Protein AF-A0A7W1RBT2-F1 (afdb_monomer_lite)

Foldseek 3Di:
DDPVVLVVLLVVLLVLDDPLLNVVLVVLLLNAEDEALAQQLVVQQVVCVVVVHDGDDPVSSVLSSQDQWAQDSVVSYIYGNCNDPCLVVDDPVSNSLVSSLSSQLRSLLSLLVVLDDQDDLVVLVVVLVLADPVQSVCLVVSPDDSSCSNSSLSSNVRSVQSVCVVVVNHDDDPRGDPVSVVVNVSSRD

Sequence (189 aa):
MGEDETQTLVQLAWDALPRSRRRLLEQVGASRWEIVERPLGDVVFDLLRSSGRRAPDSERIRSENEALGIWVPELRLVLINEGHREIREADRSTREALLTWLAWHEWGHALSVTAFSDHDPSEGARLVELAPAGIRERIRSGGYRRNEYIHELIAETYALLMRERVQGRPGRPRWLPNEIYQLMARIGA

pLDDT: mean 91.16, std 9.29, range [49.94, 98.0]

Structure (mmCIF, N/CA/C/O backbone):
data_AF-A0A7W1RBT2-F1
#
_entry.id   AF-A0A7W1RBT2-F1
#
loop_
_atom_site.group_PDB
_atom_site.id
_atom_site.type_symbol
_atom_site.label_atom_id
_atom_site.label_alt_id
_atom_site.label_comp_id
_atom_site.label_asym_id
_atom_site.label_entity_id
_atom_site.label_seq_id
_atom_site.pdbx_PDB_ins_code
_atom_site.Cartn_x
_atom_site.Cartn_y
_atom_site.Cartn_z
_atom_site.occupancy
_atom_site.B_iso_or_equiv
_atom_site.auth_seq_id
_atom_site.auth_comp_id
_atom_site.auth_asym_id
_atom_site.auth_atom_id
_atom_site.pdbx_PDB_model_num
ATOM 1 N N . MET A 1 1 ? 20.072 5.020 12.523 1.00 50.03 1 MET A N 1
ATOM 2 C CA . MET A 1 1 ? 18.998 4.008 12.515 1.00 50.03 1 MET A CA 1
ATOM 3 C C . MET A 1 1 ? 19.182 3.234 11.236 1.00 50.03 1 MET A C 1
ATOM 5 O O . MET A 1 1 ? 19.282 3.881 10.204 1.00 50.03 1 MET A O 1
ATOM 9 N N . GLY A 1 2 ? 19.423 1.929 11.341 1.00 59.06 2 GLY A N 1
ATOM 10 C CA . GLY A 1 2 ? 19.754 1.080 10.196 1.00 59.06 2 GLY A CA 1
ATOM 11 C C . GLY A 1 2 ? 18.519 0.390 9.622 1.00 59.06 2 GLY A C 1
ATOM 12 O O . GLY A 1 2 ? 17.485 0.349 10.286 1.00 59.06 2 GLY A O 1
ATOM 13 N N . GLU A 1 3 ? 18.688 -0.172 8.429 1.00 63.53 3 GLU A N 1
ATOM 14 C CA . GLU A 1 3 ? 17.803 -1.089 7.682 1.00 63.53 3 GLU A CA 1
ATOM 15 C C . GLU A 1 3 ? 16.956 -2.030 8.579 1.00 63.53 3 GLU A C 1
ATOM 17 O O . GLU A 1 3 ? 15.774 -2.269 8.330 1.00 63.53 3 GLU A O 1
ATOM 22 N N . ASP A 1 4 ? 17.527 -2.479 9.703 1.00 79.62 4 ASP A N 1
ATOM 23 C CA . ASP A 1 4 ? 16.914 -3.363 10.706 1.00 79.62 4 ASP A CA 1
ATOM 24 C C . ASP A 1 4 ? 15.634 -2.797 11.368 1.00 79.62 4 ASP A C 1
ATOM 26 O O . ASP A 1 4 ? 14.693 -3.534 11.674 1.00 79.62 4 ASP A O 1
ATOM 30 N N . GLU A 1 5 ? 15.533 -1.474 11.556 1.00 87.38 5 GLU A N 1
ATOM 31 C CA . GLU A 1 5 ? 14.347 -0.857 12.173 1.00 87.38 5 GLU A CA 1
ATOM 32 C C . GLU A 1 5 ? 13.155 -0.822 11.209 1.00 87.38 5 GLU A C 1
ATOM 34 O O . GLU A 1 5 ? 12.041 -1.190 11.587 1.00 87.38 5 GLU A O 1
ATOM 39 N N . THR A 1 6 ? 13.376 -0.422 9.953 1.00 90.44 6 THR A N 1
ATOM 40 C CA . THR A 1 6 ? 12.321 -0.388 8.929 1.00 90.44 6 THR A CA 1
ATOM 41 C C . THR A 1 6 ? 11.799 -1.791 8.655 1.00 90.44 6 THR A C 1
ATOM 43 O O . THR A 1 6 ? 10.584 -2.009 8.635 1.00 90.44 6 THR A O 1
ATOM 46 N N . GLN A 1 7 ? 12.711 -2.759 8.530 1.00 94.19 7 GLN A N 1
ATOM 47 C CA . GLN A 1 7 ? 12.358 -4.163 8.363 1.00 94.19 7 GLN A CA 1
ATOM 48 C C . GLN A 1 7 ? 11.499 -4.664 9.531 1.00 94.19 7 GLN A C 1
ATOM 50 O O . GLN A 1 7 ? 10.478 -5.319 9.313 1.00 94.19 7 GLN A O 1
ATOM 55 N N . THR A 1 8 ? 11.862 -4.302 10.766 1.00 94.56 8 THR A N 1
ATOM 56 C CA . THR A 1 8 ? 11.088 -4.645 11.966 1.00 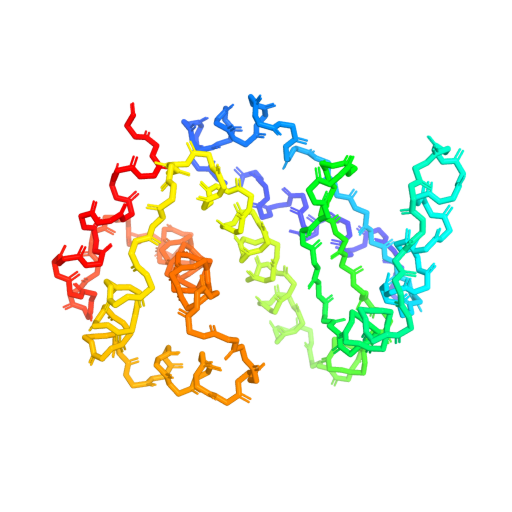94.56 8 THR A CA 1
ATOM 57 C C . THR A 1 8 ? 9.682 -4.042 11.929 1.00 94.56 8 THR A C 1
ATOM 59 O O . THR A 1 8 ? 8.714 -4.734 12.239 1.00 94.56 8 THR A O 1
ATOM 62 N N . LEU A 1 9 ? 9.529 -2.780 11.520 1.00 95.12 9 LEU A N 1
ATOM 63 C CA . LEU A 1 9 ? 8.217 -2.126 11.442 1.00 95.12 9 LEU A CA 1
ATOM 64 C C . LEU A 1 9 ? 7.295 -2.793 10.417 1.00 95.12 9 LEU A C 1
ATOM 66 O O . LEU A 1 9 ? 6.131 -3.064 10.716 1.00 95.12 9 LEU A O 1
ATOM 70 N N . VAL A 1 10 ? 7.813 -3.109 9.231 1.00 96.38 10 VAL A N 1
ATOM 71 C CA . VAL A 1 10 ? 7.029 -3.784 8.187 1.00 96.38 10 VAL A CA 1
ATOM 72 C C . VAL A 1 10 ? 6.689 -5.219 8.598 1.00 96.38 10 VAL A C 1
ATOM 74 O O . VAL A 1 10 ? 5.558 -5.667 8.399 1.00 96.38 10 VAL A O 1
ATOM 77 N N . GLN A 1 11 ? 7.604 -5.915 9.277 1.00 96.75 11 GLN A N 1
ATOM 78 C CA . GLN A 1 11 ? 7.328 -7.221 9.877 1.00 96.75 11 GLN A CA 1
ATOM 79 C C . GLN A 1 11 ? 6.217 -7.141 10.940 1.00 96.75 11 GLN A C 1
ATOM 81 O O . GLN A 1 11 ? 5.288 -7.947 10.921 1.00 96.75 11 GLN A O 1
ATOM 86 N N . LEU A 1 12 ? 6.237 -6.140 11.825 1.00 96.12 12 LEU A N 1
ATOM 87 C CA . LEU A 1 12 ? 5.159 -5.921 12.798 1.00 96.12 12 LEU A CA 1
ATOM 88 C C . LEU A 1 12 ? 3.818 -5.623 12.108 1.00 96.12 12 LEU A C 1
ATOM 90 O O . LEU A 1 12 ? 2.773 -6.116 12.543 1.00 96.12 12 LEU A O 1
ATOM 94 N N . ALA A 1 13 ? 3.836 -4.868 11.005 1.00 96.81 13 ALA A N 1
ATOM 95 C CA . ALA A 1 13 ? 2.653 -4.615 10.188 1.00 96.81 13 ALA A CA 1
ATOM 96 C C . ALA A 1 13 ? 2.081 -5.918 9.597 1.00 96.81 13 ALA A C 1
ATOM 98 O O . ALA A 1 13 ? 0.862 -6.122 9.628 1.00 96.81 13 ALA A O 1
ATOM 99 N N . TRP A 1 14 ? 2.942 -6.821 9.114 1.00 97.44 14 TRP A N 1
ATOM 100 C CA . TRP A 1 14 ? 2.562 -8.160 8.646 1.00 97.44 14 TRP A CA 1
ATOM 101 C C . TRP A 1 14 ? 1.978 -9.015 9.777 1.00 97.44 14 TRP A C 1
ATOM 103 O O . TRP A 1 14 ? 0.937 -9.674 9.630 1.00 97.44 14 TRP A O 1
ATOM 113 N N . ASP A 1 15 ? 2.609 -8.972 10.948 1.00 96.50 15 ASP A N 1
ATOM 114 C CA . ASP A 1 15 ? 2.201 -9.754 12.110 1.00 96.50 15 ASP A CA 1
ATOM 115 C C . ASP A 1 15 ? 0.860 -9.299 12.702 1.00 96.50 15 ASP A C 1
ATOM 117 O O . ASP A 1 15 ? 0.110 -10.124 13.237 1.00 96.50 15 ASP A O 1
ATOM 121 N N . ALA A 1 16 ? 0.494 -8.032 12.505 1.00 95.19 16 ALA A N 1
ATOM 122 C CA . ALA A 1 16 ? -0.803 -7.477 12.883 1.00 95.19 16 ALA A CA 1
ATOM 123 C C . ALA A 1 16 ? -1.972 -7.923 11.977 1.00 95.19 16 ALA A C 1
ATOM 125 O O . ALA A 1 16 ? -3.145 -7.802 12.365 1.00 95.19 16 ALA A O 1
ATOM 126 N N . LEU A 1 17 ? -1.686 -8.446 10.778 1.00 94.38 17 LEU A N 1
ATOM 127 C CA . LEU A 1 17 ? -2.715 -8.906 9.843 1.00 94.38 17 LEU A CA 1
ATOM 128 C C . LEU A 1 17 ? -3.587 -10.018 10.458 1.00 94.38 17 LEU A C 1
ATOM 130 O O . LEU A 1 17 ? -3.069 -10.944 11.091 1.00 94.38 17 LEU A O 1
ATOM 134 N N . PRO A 1 18 ? -4.918 -10.011 10.234 1.00 92.38 18 PRO A N 1
ATOM 135 C CA . PRO A 1 18 ? -5.750 -11.165 10.551 1.00 92.38 18 PRO A CA 1
ATOM 136 C C . PRO A 1 18 ? -5.223 -12.425 9.853 1.00 92.38 18 PRO A C 1
ATOM 138 O O . PRO A 1 18 ? -4.883 -12.377 8.672 1.00 92.38 18 PRO A O 1
ATOM 141 N N . ARG A 1 19 ? -5.239 -13.576 10.538 1.00 92.44 19 ARG A N 1
ATOM 142 C CA . ARG A 1 19 ? -4.741 -14.852 9.981 1.00 92.44 19 ARG A CA 1
ATOM 143 C C . ARG A 1 19 ? -5.342 -15.200 8.616 1.00 92.44 19 ARG A C 1
ATOM 145 O O . ARG A 1 19 ? -4.629 -15.691 7.752 1.00 92.44 19 ARG A O 1
ATOM 152 N N . SER A 1 20 ? -6.636 -14.943 8.416 1.00 90.31 20 SER A N 1
ATOM 153 C CA . SER A 1 20 ? -7.302 -15.171 7.127 1.00 90.31 20 SER A CA 1
ATOM 154 C C . SER A 1 20 ? -6.749 -14.276 6.016 1.00 90.31 20 SER A C 1
ATOM 156 O O . SER A 1 20 ? -6.533 -14.751 4.908 1.00 90.31 20 SER A O 1
ATOM 158 N N . ARG A 1 21 ? -6.459 -13.004 6.320 1.00 90.69 21 ARG A N 1
ATOM 159 C CA . ARG A 1 21 ? -5.869 -12.050 5.371 1.00 90.69 21 ARG A CA 1
ATOM 160 C C . ARG A 1 21 ? -4.422 -12.395 5.049 1.00 90.69 21 ARG A C 1
ATOM 162 O O . ARG A 1 21 ? -4.058 -12.388 3.882 1.00 90.69 21 ARG A O 1
ATOM 169 N N . ARG A 1 22 ? -3.637 -12.782 6.059 1.00 93.88 22 ARG A N 1
ATOM 170 C CA . ARG A 1 22 ? -2.267 -13.270 5.858 1.00 93.88 22 ARG A CA 1
ATOM 171 C C . ARG A 1 22 ? -2.236 -14.486 4.935 1.00 93.88 22 ARG A C 1
ATOM 173 O O . ARG A 1 22 ? -1.513 -14.475 3.950 1.00 93.88 22 ARG A O 1
ATOM 180 N N . ARG A 1 23 ? -3.093 -15.480 5.196 1.00 92.94 23 ARG A N 1
ATOM 181 C CA . ARG A 1 23 ? -3.217 -16.670 4.343 1.00 92.94 23 ARG A CA 1
ATOM 182 C C . ARG A 1 23 ? -3.571 -16.307 2.902 1.00 92.94 23 ARG A C 1
ATOM 184 O O . ARG A 1 23 ? -3.015 -16.893 1.983 1.00 92.94 23 ARG A O 1
ATOM 191 N N . LEU A 1 24 ? -4.490 -15.364 2.700 1.00 91.06 24 LEU A N 1
ATOM 192 C CA . LEU A 1 24 ? -4.857 -14.918 1.358 1.00 91.06 24 LEU A CA 1
ATOM 193 C C . LEU A 1 24 ? -3.675 -14.239 0.650 1.00 91.06 24 LEU A C 1
ATOM 195 O O . LEU A 1 24 ? -3.385 -14.570 -0.493 1.00 91.06 24 LEU A O 1
ATOM 199 N N . LEU A 1 25 ? -2.944 -13.360 1.342 1.00 93.81 25 LEU A N 1
ATOM 200 C CA . LEU A 1 25 ? -1.726 -12.732 0.816 1.00 93.81 25 LEU A CA 1
ATOM 201 C C . LEU A 1 25 ? -0.648 -13.769 0.463 1.00 93.81 25 LEU A C 1
ATOM 203 O O . LEU A 1 25 ? -0.040 -13.691 -0.599 1.00 93.81 25 LEU A O 1
ATOM 207 N N . GLU A 1 26 ? -0.457 -14.788 1.299 1.00 94.38 26 GLU A N 1
ATOM 208 C CA . GLU A 1 26 ? 0.445 -15.912 1.016 1.00 94.38 26 GLU A CA 1
ATOM 209 C C . GLU A 1 26 ? 0.006 -16.707 -0.225 1.00 94.38 26 GLU A C 1
ATOM 211 O O . GLU A 1 26 ? 0.831 -17.006 -1.087 1.00 94.38 26 GLU A O 1
ATOM 216 N N . GLN A 1 27 ? -1.291 -17.006 -0.368 1.00 91.12 27 GLN A N 1
ATOM 217 C CA . GLN A 1 27 ? -1.836 -17.731 -1.527 1.00 91.12 27 GLN A CA 1
ATOM 218 C C . GLN A 1 27 ? -1.588 -17.000 -2.847 1.00 91.12 27 GLN A C 1
ATOM 220 O O . GLN A 1 27 ? -1.350 -17.628 -3.879 1.00 91.12 27 GLN A O 1
ATOM 225 N N . VAL A 1 28 ? -1.615 -15.671 -2.810 1.00 89.31 28 VAL A N 1
ATOM 226 C CA . VAL A 1 28 ? -1.438 -14.818 -3.993 1.00 89.31 28 VAL A CA 1
ATOM 227 C C . VAL A 1 28 ? 0.037 -14.435 -4.182 1.00 89.31 28 VAL A C 1
ATOM 229 O O . VAL A 1 28 ? 0.405 -13.778 -5.153 1.00 89.31 28 VAL A O 1
ATOM 232 N N . GLY A 1 29 ? 0.902 -14.924 -3.284 1.00 90.88 29 GLY A N 1
ATOM 233 C CA . GLY A 1 29 ? 2.351 -14.753 -3.271 1.00 90.88 29 GLY A CA 1
ATOM 234 C C . GLY A 1 29 ? 2.831 -13.396 -2.765 1.00 90.88 29 GLY A C 1
ATOM 235 O O . GLY A 1 29 ? 4.014 -13.112 -2.878 1.00 90.88 29 GLY A O 1
ATOM 236 N N . ALA A 1 30 ? 1.955 -12.582 -2.182 1.00 93.81 30 ALA A N 1
ATOM 237 C CA . ALA A 1 30 ? 2.240 -11.251 -1.650 1.00 93.81 30 ALA A CA 1
ATOM 238 C C . ALA A 1 30 ? 2.771 -11.264 -0.204 1.00 93.81 30 ALA A C 1
ATOM 240 O O . ALA A 1 30 ? 2.532 -10.338 0.566 1.00 93.81 30 ALA A O 1
ATOM 241 N N . SER A 1 31 ? 3.478 -12.328 0.186 1.00 94.88 31 SER A N 1
ATOM 242 C CA . SER A 1 31 ? 4.097 -12.473 1.511 1.00 94.88 31 SER A CA 1
ATOM 243 C C . SER A 1 31 ? 5.563 -12.047 1.548 1.00 94.88 31 SER A C 1
ATOM 245 O O . SER A 1 31 ? 6.251 -12.294 2.535 1.00 94.88 31 SER A O 1
ATOM 247 N N . ARG A 1 32 ? 6.066 -11.477 0.450 1.00 96.06 32 ARG A N 1
ATOM 248 C CA . ARG A 1 32 ? 7.439 -10.995 0.322 1.00 96.06 32 ARG A CA 1
ATOM 249 C C . ARG A 1 32 ? 7.437 -9.480 0.234 1.00 96.06 32 ARG A C 1
ATOM 251 O O . ARG A 1 32 ? 6.626 -8.904 -0.495 1.00 96.06 32 ARG A O 1
ATOM 258 N N . TRP A 1 33 ? 8.380 -8.865 0.931 1.00 97.12 33 TRP A N 1
ATOM 259 C CA . TRP A 1 33 ? 8.678 -7.449 0.804 1.00 97.12 33 TRP A CA 1
ATOM 260 C C . TRP A 1 33 ? 10.184 -7.212 0.839 1.00 97.12 33 TRP A C 1
ATOM 262 O O . TRP A 1 33 ? 10.924 -8.011 1.417 1.00 97.12 33 TRP A O 1
ATOM 272 N N . GLU A 1 34 ? 10.617 -6.117 0.227 1.00 96.88 34 GLU A N 1
ATOM 273 C CA . GLU A 1 34 ? 11.989 -5.619 0.295 1.00 96.88 34 GLU A CA 1
ATOM 274 C C . GLU A 1 34 ? 11.968 -4.115 0.589 1.00 96.88 34 GLU A C 1
ATOM 276 O O . GLU A 1 34 ? 11.141 -3.365 0.061 1.00 96.88 34 GLU A O 1
ATOM 281 N N . ILE A 1 35 ? 12.876 -3.692 1.465 1.00 96.62 35 ILE A N 1
ATOM 282 C CA . ILE A 1 35 ? 13.113 -2.288 1.790 1.00 96.62 35 ILE A CA 1
ATOM 283 C C . ILE A 1 35 ? 14.335 -1.842 0.999 1.00 96.62 35 ILE A C 1
ATOM 285 O O . ILE A 1 35 ? 15.349 -2.536 0.982 1.00 96.62 35 ILE A O 1
ATOM 289 N N . VAL A 1 36 ? 14.231 -0.710 0.311 1.00 96.19 36 VAL A N 1
ATOM 290 C CA . VAL A 1 36 ? 15.295 -0.199 -0.555 1.00 96.19 36 VAL A CA 1
ATOM 291 C C . VAL A 1 36 ? 15.530 1.289 -0.322 1.00 96.19 36 VAL A C 1
ATOM 293 O O . VAL A 1 36 ? 14.619 2.037 0.020 1.00 96.19 36 VAL A O 1
ATOM 296 N N . GLU A 1 37 ? 16.758 1.743 -0.565 1.00 95.56 37 GLU A N 1
ATOM 297 C CA . GLU A 1 37 ? 17.150 3.158 -0.443 1.00 95.56 37 GLU A CA 1
ATOM 298 C C . GLU A 1 37 ? 17.230 3.882 -1.800 1.00 95.56 37 GLU A C 1
ATOM 300 O O . GLU A 1 37 ? 17.820 4.959 -1.922 1.00 95.56 37 GLU A O 1
ATOM 305 N N . ARG A 1 38 ? 16.692 3.269 -2.858 1.00 95.31 38 ARG A N 1
ATOM 306 C CA . ARG A 1 38 ? 16.795 3.746 -4.242 1.00 95.31 38 ARG A CA 1
ATOM 307 C C . ARG A 1 38 ? 15.405 3.921 -4.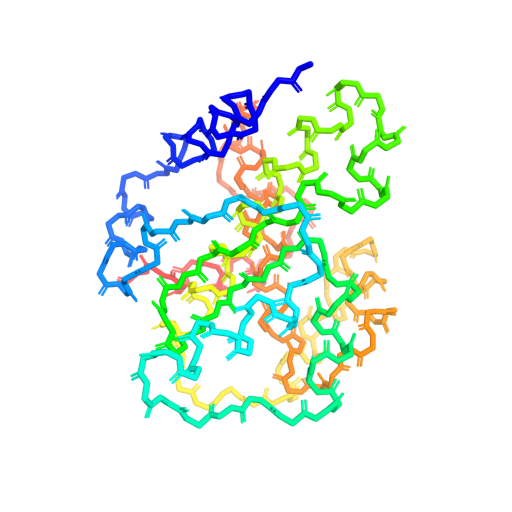863 1.00 95.31 38 ARG A C 1
ATOM 309 O O . ARG A 1 38 ? 14.469 3.257 -4.420 1.00 95.31 38 ARG A O 1
ATOM 316 N N . PRO A 1 39 ? 15.270 4.776 -5.895 1.00 97.25 39 PRO A N 1
ATOM 317 C CA . PRO A 1 39 ? 14.011 4.951 -6.620 1.00 97.25 39 PRO A CA 1
ATOM 318 C C . PRO A 1 39 ? 13.422 3.614 -7.102 1.00 97.25 39 PRO A C 1
ATOM 320 O O . PRO A 1 39 ? 14.150 2.764 -7.621 1.00 97.25 39 PRO A O 1
ATOM 323 N N . LEU A 1 40 ? 12.115 3.406 -6.897 1.00 97.69 40 LEU A N 1
ATOM 324 C CA . LEU A 1 40 ? 11.506 2.078 -7.045 1.00 97.69 40 LEU A CA 1
ATOM 325 C C . LEU A 1 40 ? 11.419 1.605 -8.494 1.00 97.69 40 LEU A C 1
ATOM 327 O O . LEU A 1 40 ? 11.610 0.419 -8.739 1.00 97.69 40 LEU A O 1
ATOM 331 N N . GLY A 1 41 ? 11.200 2.499 -9.456 1.00 97.44 41 GLY A N 1
ATOM 332 C CA . GLY A 1 41 ? 11.198 2.160 -10.880 1.00 97.44 41 GLY A CA 1
ATOM 333 C C . GLY A 1 41 ? 12.542 1.607 -11.363 1.00 97.44 41 GLY A C 1
ATOM 334 O O . GLY A 1 41 ? 12.572 0.652 -12.140 1.00 97.44 41 GLY A O 1
ATOM 335 N N . ASP A 1 42 ? 13.659 2.136 -10.853 1.00 97.62 42 ASP A N 1
ATOM 336 C CA . ASP A 1 42 ? 14.999 1.607 -11.144 1.00 97.62 42 ASP A CA 1
ATOM 337 C C . ASP A 1 42 ? 15.173 0.193 -10.558 1.00 97.62 42 ASP A C 1
ATOM 339 O O . ASP A 1 42 ? 15.675 -0.713 -11.228 1.00 97.62 42 ASP A O 1
ATOM 343 N N . VAL A 1 43 ? 14.710 -0.018 -9.320 1.00 97.94 43 VAL A N 1
ATOM 344 C CA . VAL A 1 43 ? 14.748 -1.330 -8.652 1.00 97.94 43 VAL A CA 1
ATOM 345 C C . VAL A 1 43 ? 13.876 -2.346 -9.397 1.00 97.94 43 VAL A C 1
ATOM 347 O O . VAL A 1 43 ? 14.320 -3.462 -9.674 1.00 97.94 43 VAL A O 1
ATOM 350 N N . VAL A 1 44 ? 12.658 -1.963 -9.785 1.00 97.69 44 VAL A N 1
ATOM 351 C CA . VAL A 1 44 ? 11.745 -2.796 -10.581 1.00 97.69 44 VAL A CA 1
ATOM 352 C C . VAL A 1 44 ? 12.372 -3.163 -11.918 1.00 97.69 44 VAL A C 1
ATOM 354 O O . VAL A 1 44 ? 12.323 -4.331 -12.311 1.00 97.69 44 VAL A O 1
ATOM 357 N N . PHE A 1 45 ? 12.993 -2.204 -12.608 1.00 97.69 45 PHE A N 1
ATOM 358 C CA . PHE A 1 45 ? 13.700 -2.459 -13.858 1.00 97.69 45 PHE A CA 1
ATOM 359 C C . PHE A 1 45 ? 14.787 -3.530 -13.683 1.00 97.69 45 PHE A C 1
ATOM 361 O O . PHE A 1 45 ? 14.804 -4.510 -14.437 1.00 97.69 45 PHE A O 1
ATOM 368 N N . ASP A 1 46 ? 15.649 -3.395 -12.674 1.00 97.62 46 ASP A N 1
ATOM 369 C CA . ASP A 1 46 ? 16.743 -4.337 -12.414 1.00 97.62 46 ASP A CA 1
ATOM 370 C C . ASP A 1 46 ? 16.226 -5.743 -12.048 1.00 97.62 46 ASP A C 1
ATOM 372 O O . ASP A 1 46 ? 16.719 -6.756 -12.569 1.00 97.62 46 ASP A O 1
ATOM 376 N N . LEU A 1 47 ? 15.190 -5.831 -11.209 1.00 97.25 47 LEU A N 1
ATOM 377 C CA . LEU A 1 47 ? 14.582 -7.101 -10.796 1.00 97.25 47 LEU A CA 1
ATOM 378 C C . LEU A 1 47 ? 13.838 -7.802 -11.948 1.00 97.25 47 LEU A C 1
ATOM 380 O O . LEU A 1 47 ? 13.962 -9.017 -12.139 1.00 97.25 47 LEU A O 1
ATOM 384 N N . LEU A 1 48 ? 13.087 -7.061 -12.767 1.00 96.81 48 LEU A N 1
ATOM 385 C CA . LEU A 1 48 ? 12.411 -7.630 -13.936 1.00 96.81 48 LEU A CA 1
ATOM 386 C C . LEU A 1 48 ?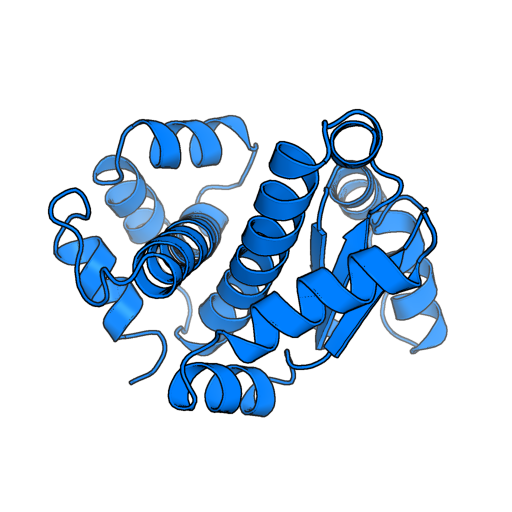 13.420 -8.095 -14.986 1.00 96.81 48 LEU A C 1
ATOM 388 O O . LEU A 1 48 ? 13.297 -9.204 -15.509 1.00 96.81 48 LEU A O 1
ATOM 392 N N . ARG A 1 49 ? 14.466 -7.304 -15.241 1.00 95.69 49 ARG A N 1
ATOM 393 C CA . ARG A 1 49 ? 15.522 -7.674 -16.187 1.00 95.69 49 ARG A CA 1
ATOM 394 C C . ARG A 1 49 ? 16.277 -8.923 -15.736 1.00 95.69 49 ARG A C 1
ATOM 396 O O . ARG A 1 49 ? 16.491 -9.827 -16.541 1.00 95.69 49 ARG A O 1
ATOM 403 N N . SER A 1 50 ? 16.669 -8.993 -14.463 1.00 95.06 50 SER A N 1
ATOM 404 C CA . SER A 1 50 ? 17.405 -10.142 -13.910 1.00 95.06 50 SER A CA 1
ATOM 405 C C . SER A 1 50 ? 16.570 -11.424 -13.855 1.00 95.06 50 SER A C 1
ATOM 407 O O . SER A 1 50 ? 17.117 -12.514 -14.003 1.00 95.06 50 SER A O 1
ATOM 409 N N . SER A 1 51 ? 15.245 -11.308 -13.735 1.00 93.50 51 SER A N 1
ATOM 410 C CA . SER A 1 51 ? 14.315 -12.443 -13.807 1.00 93.50 51 SER A CA 1
ATOM 411 C C . SER A 1 51 ? 13.917 -12.844 -15.237 1.00 93.50 51 SER A C 1
ATOM 413 O O . SER A 1 51 ? 13.064 -13.715 -15.412 1.00 93.50 51 SER A O 1
ATOM 415 N N . GLY A 1 52 ? 14.518 -12.236 -16.268 1.00 94.81 52 GLY A N 1
ATOM 416 C CA . GLY A 1 52 ? 14.224 -12.531 -17.676 1.00 94.81 52 GLY A CA 1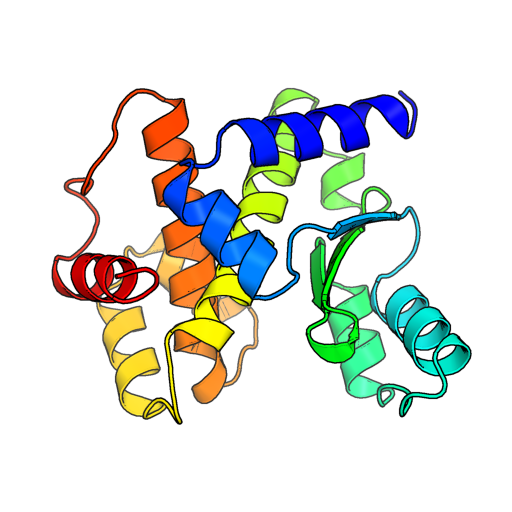
ATOM 417 C C . GLY A 1 52 ? 12.842 -12.054 -18.135 1.00 94.81 52 GLY A C 1
ATOM 418 O O . GLY A 1 52 ? 12.334 -12.519 -19.157 1.00 94.81 52 GLY A O 1
ATOM 419 N N . ARG A 1 53 ? 12.210 -11.147 -17.381 1.00 94.19 53 ARG A N 1
ATOM 420 C CA . ARG A 1 53 ? 10.912 -10.551 -17.710 1.00 94.19 53 ARG A CA 1
ATOM 421 C C . ARG A 1 53 ? 11.094 -9.301 -18.565 1.00 94.19 53 ARG A C 1
ATOM 423 O O . ARG A 1 53 ? 12.175 -8.720 -18.657 1.00 94.19 53 ARG A O 1
ATOM 430 N N . ARG A 1 54 ? 10.004 -8.876 -19.209 1.00 93.44 54 ARG A N 1
ATOM 431 C CA . ARG A 1 54 ? 9.981 -7.632 -19.980 1.00 93.44 54 ARG A CA 1
ATOM 432 C C . ARG A 1 54 ? 10.235 -6.452 -19.039 1.00 93.44 54 ARG A C 1
ATOM 434 O O . ARG A 1 54 ? 9.535 -6.303 -18.044 1.00 93.44 54 ARG A O 1
ATOM 441 N N . ALA A 1 55 ? 11.214 -5.625 -19.388 1.00 92.31 55 ALA A N 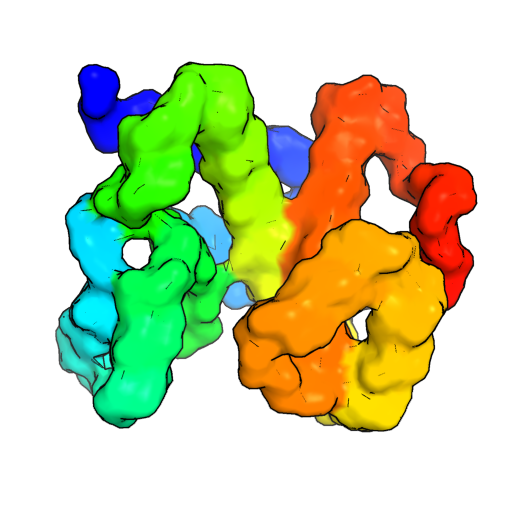1
ATOM 442 C CA . ALA A 1 55 ? 11.500 -4.396 -18.665 1.00 92.31 55 ALA A CA 1
ATOM 443 C C . ALA A 1 55 ? 10.327 -3.397 -18.776 1.00 92.31 55 ALA A C 1
ATOM 445 O O . ALA A 1 55 ? 9.671 -3.355 -19.828 1.00 92.31 55 ALA A O 1
ATOM 446 N N . PRO A 1 56 ? 10.074 -2.594 -17.727 1.00 93.50 56 PRO A N 1
ATOM 447 C CA . PRO A 1 56 ? 9.101 -1.511 -17.780 1.00 93.50 56 PRO A CA 1
ATOM 448 C C . PRO A 1 56 ? 9.537 -0.455 -18.805 1.00 93.50 56 PRO A C 1
ATOM 450 O O . PRO A 1 56 ? 10.725 -0.312 -19.109 1.00 93.50 56 PRO A O 1
ATOM 453 N N . ASP A 1 57 ? 8.574 0.275 -19.364 1.00 95.19 57 ASP A N 1
ATOM 454 C CA . ASP A 1 57 ? 8.884 1.435 -20.197 1.00 95.19 57 ASP A CA 1
ATOM 455 C C . ASP A 1 57 ? 9.318 2.639 -19.343 1.00 95.19 57 ASP A C 1
ATOM 457 O O . ASP A 1 57 ? 9.203 2.6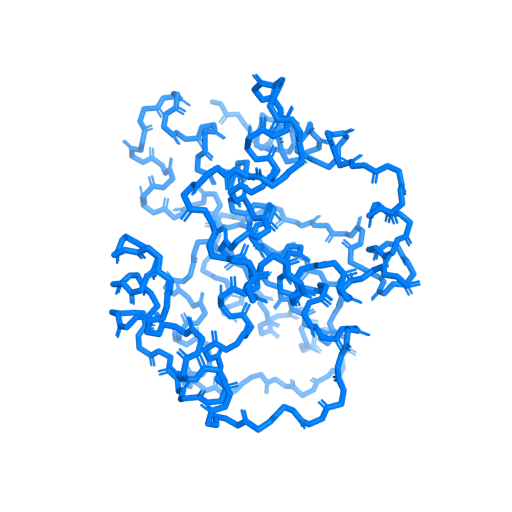54 -18.116 1.00 95.19 57 ASP A O 1
ATOM 461 N N . SER A 1 58 ? 9.848 3.670 -20.001 1.00 95.38 58 SER A N 1
ATOM 462 C CA . SER A 1 58 ? 10.361 4.857 -19.313 1.00 95.38 58 SER A CA 1
ATOM 463 C C . SER A 1 58 ? 9.281 5.678 -18.604 1.00 95.38 58 SER A C 1
ATOM 465 O O . SER A 1 58 ? 9.618 6.462 -17.722 1.00 95.38 58 SER A O 1
ATOM 467 N N . GLU A 1 59 ? 8.009 5.555 -18.993 1.00 93.88 59 GLU A N 1
ATOM 468 C CA . GLU A 1 59 ? 6.908 6.247 -18.317 1.00 93.88 59 GLU A CA 1
ATOM 469 C C . GLU A 1 59 ? 6.627 5.585 -16.969 1.00 93.88 59 GLU A C 1
ATOM 471 O O . GLU A 1 59 ? 6.641 6.270 -15.945 1.00 93.88 59 GLU A O 1
ATOM 476 N N . ARG A 1 60 ? 6.498 4.253 -16.962 1.00 93.12 60 ARG A N 1
ATOM 477 C CA . ARG A 1 60 ? 6.341 3.452 -15.746 1.00 93.12 60 ARG A CA 1
ATOM 478 C C . ARG A 1 60 ? 7.510 3.646 -14.783 1.00 93.12 60 ARG A C 1
ATOM 480 O O . ARG A 1 60 ? 7.265 3.927 -13.618 1.00 93.12 60 ARG A O 1
ATOM 487 N N . ILE A 1 61 ? 8.757 3.601 -15.266 1.00 96.06 61 ILE A N 1
ATOM 488 C CA . ILE A 1 61 ? 9.945 3.820 -14.416 1.00 96.06 61 ILE A CA 1
ATOM 489 C C . ILE A 1 61 ? 9.882 5.182 -13.717 1.00 96.06 61 ILE A C 1
ATOM 491 O O . ILE A 1 61 ? 10.113 5.266 -12.515 1.00 96.06 61 ILE A O 1
ATOM 495 N N . ARG A 1 62 ? 9.562 6.260 -14.449 1.00 94.62 62 ARG A N 1
ATOM 496 C CA . ARG A 1 62 ? 9.463 7.599 -13.847 1.00 94.62 62 ARG A CA 1
ATOM 497 C C . ARG A 1 62 ? 8.362 7.666 -12.796 1.00 94.62 62 ARG A C 1
ATOM 499 O O . ARG A 1 62 ? 8.618 8.178 -11.716 1.00 94.62 62 ARG A O 1
ATOM 506 N N . SER A 1 63 ? 7.182 7.128 -13.105 1.00 92.31 63 SER A N 1
ATOM 507 C CA . SER A 1 63 ? 6.056 7.111 -12.169 1.00 92.31 63 SER A CA 1
ATOM 508 C C . SER A 1 63 ? 6.379 6.316 -10.901 1.00 92.31 63 SER A C 1
ATOM 510 O O . SER A 1 63 ? 6.102 6.777 -9.802 1.00 92.31 63 SER A O 1
ATOM 512 N N . GLU A 1 64 ? 6.994 5.139 -11.034 1.00 95.19 64 GLU A N 1
ATOM 513 C CA . GLU A 1 64 ? 7.379 4.301 -9.892 1.00 95.19 64 GLU A CA 1
ATOM 514 C C . GLU A 1 64 ? 8.535 4.924 -9.088 1.00 95.19 64 GLU A C 1
ATOM 516 O O . GLU A 1 64 ? 8.606 4.751 -7.877 1.00 95.19 64 GLU A O 1
ATOM 521 N N . ASN A 1 65 ? 9.424 5.703 -9.714 1.00 96.50 65 ASN A N 1
ATOM 522 C CA . ASN A 1 65 ? 10.502 6.412 -9.013 1.00 96.50 65 ASN A CA 1
ATOM 523 C C . ASN A 1 65 ? 10.001 7.506 -8.051 1.00 96.50 65 ASN A C 1
ATOM 525 O O . ASN A 1 65 ? 10.730 7.860 -7.123 1.00 96.50 65 ASN A O 1
ATOM 529 N N . GLU A 1 66 ? 8.783 8.012 -8.247 1.00 94.00 66 GLU A N 1
ATOM 530 C CA . GLU A 1 66 ? 8.125 8.972 -7.349 1.00 94.00 66 GLU A CA 1
ATOM 531 C C . GLU A 1 66 ? 7.344 8.284 -6.213 1.00 94.00 66 GLU A C 1
ATOM 533 O O . GLU A 1 66 ? 6.901 8.946 -5.277 1.00 94.00 66 GLU A O 1
ATOM 538 N N . ALA A 1 67 ? 7.180 6.958 -6.266 1.00 94.75 67 ALA A N 1
ATOM 539 C CA . ALA A 1 67 ? 6.401 6.218 -5.286 1.00 94.75 67 ALA A CA 1
ATOM 540 C C . ALA A 1 67 ? 7.186 5.936 -3.990 1.00 94.75 67 ALA A C 1
ATOM 542 O O . ALA A 1 67 ? 8.391 5.661 -3.983 1.00 94.75 67 ALA A O 1
ATOM 543 N N . LEU A 1 68 ? 6.457 5.954 -2.872 1.00 96.12 68 LEU A N 1
ATOM 544 C CA . LEU A 1 68 ? 6.951 5.577 -1.543 1.00 96.12 68 LEU A CA 1
ATOM 545 C C . LEU A 1 68 ? 7.049 4.059 -1.383 1.00 96.12 68 LEU A C 1
ATOM 547 O O . LEU A 1 68 ? 7.963 3.553 -0.737 1.00 96.12 68 LEU A O 1
ATOM 551 N N . GLY A 1 69 ? 6.096 3.341 -1.965 1.00 97.19 69 GLY A N 1
ATOM 552 C CA . GLY A 1 69 ? 6.018 1.891 -1.993 1.00 97.19 69 GLY A CA 1
ATOM 553 C C . GLY A 1 69 ? 5.198 1.454 -3.194 1.00 97.19 69 GLY A C 1
ATOM 554 O O . GLY A 1 69 ? 4.451 2.257 -3.749 1.00 97.19 69 GLY A O 1
ATOM 555 N N . ILE A 1 70 ? 5.411 0.214 -3.627 1.00 96.75 70 ILE A N 1
ATOM 556 C CA . ILE A 1 70 ? 4.688 -0.390 -4.745 1.00 96.75 70 ILE A CA 1
ATOM 557 C C . ILE A 1 70 ? 4.518 -1.892 -4.532 1.00 96.75 70 ILE A C 1
ATOM 559 O O . ILE A 1 70 ? 5.440 -2.606 -4.129 1.00 96.75 70 ILE A O 1
ATOM 563 N N . TRP A 1 71 ? 3.353 -2.405 -4.891 1.00 96.00 71 TRP A N 1
ATOM 564 C CA . TRP A 1 71 ? 3.158 -3.803 -5.230 1.00 96.00 71 TRP A CA 1
ATOM 565 C C . TRP A 1 71 ? 3.619 -4.054 -6.669 1.00 96.00 71 TRP A C 1
ATOM 567 O O . TRP A 1 71 ? 3.151 -3.397 -7.594 1.00 96.00 71 TRP A O 1
ATOM 577 N N . VAL A 1 72 ? 4.502 -5.037 -6.872 1.00 95.38 72 VAL A N 1
ATOM 578 C CA . VAL A 1 72 ? 4.999 -5.462 -8.191 1.00 95.38 72 VAL A CA 1
ATOM 579 C C . VAL A 1 72 ? 4.381 -6.822 -8.544 1.00 95.38 72 VAL A C 1
ATOM 581 O O . VAL A 1 72 ? 4.923 -7.864 -8.146 1.00 95.38 72 VAL A O 1
ATOM 584 N N . PRO A 1 73 ? 3.255 -6.868 -9.286 1.00 93.00 73 PRO A N 1
ATOM 585 C CA . PRO A 1 73 ? 2.524 -8.109 -9.544 1.00 93.00 73 PRO A CA 1
ATOM 586 C C . PRO A 1 73 ? 3.369 -9.185 -10.231 1.00 93.00 73 PRO A C 1
ATOM 588 O O . PRO A 1 73 ? 3.251 -10.371 -9.920 1.00 93.00 73 PRO A O 1
ATOM 591 N N . GLU A 1 74 ? 4.247 -8.785 -11.152 1.00 93.62 74 GLU A N 1
ATOM 592 C CA . GLU A 1 74 ? 5.068 -9.703 -11.942 1.00 93.62 74 GLU A CA 1
ATOM 593 C C . GLU A 1 74 ? 6.100 -10.457 -11.094 1.00 93.62 74 GLU A C 1
ATOM 595 O O . GLU A 1 74 ? 6.489 -11.577 -11.439 1.00 93.62 74 GLU A O 1
ATOM 600 N N . LEU A 1 75 ? 6.532 -9.849 -9.988 1.00 94.56 75 LEU A N 1
ATOM 601 C CA . LEU A 1 75 ? 7.492 -10.416 -9.039 1.00 94.56 75 LEU A CA 1
ATOM 602 C C . LEU A 1 75 ? 6.826 -10.957 -7.774 1.00 94.56 75 LEU A C 1
ATOM 604 O O . LEU A 1 75 ? 7.463 -11.683 -7.012 1.00 94.56 75 LEU A O 1
ATOM 608 N N . ARG A 1 76 ? 5.547 -10.628 -7.577 1.00 94.75 76 ARG A N 1
ATOM 609 C CA . ARG A 1 76 ? 4.794 -10.862 -6.349 1.00 94.75 76 ARG A CA 1
ATOM 610 C C . ARG A 1 76 ? 5.527 -10.311 -5.121 1.00 94.75 76 ARG A C 1
ATOM 612 O O . ARG A 1 76 ? 5.750 -11.018 -4.140 1.00 94.75 76 ARG A O 1
ATOM 619 N N . LEU A 1 77 ? 5.948 -9.054 -5.216 1.00 96.19 77 LEU A N 1
ATOM 620 C CA . LEU A 1 77 ? 6.818 -8.405 -4.242 1.00 96.19 77 LEU A CA 1
ATOM 621 C C . LEU A 1 77 ? 6.281 -7.021 -3.877 1.00 96.19 77 LEU A C 1
ATOM 623 O O . LEU A 1 77 ? 5.937 -6.249 -4.767 1.00 96.19 77 LEU A O 1
ATOM 627 N N . VAL A 1 78 ? 6.230 -6.709 -2.582 1.00 97.44 78 VAL A N 1
ATOM 628 C CA . VAL A 1 78 ? 6.045 -5.333 -2.100 1.00 97.44 78 VAL A CA 1
ATOM 629 C C . VAL A 1 78 ? 7.414 -4.672 -1.959 1.00 97.44 78 VAL A C 1
ATOM 631 O O . VAL A 1 78 ? 8.290 -5.206 -1.286 1.00 97.44 78 VAL A O 1
ATOM 634 N N . LEU A 1 79 ? 7.611 -3.516 -2.577 1.00 97.88 79 LEU A N 1
ATOM 635 C CA . LEU A 1 79 ? 8.813 -2.703 -2.413 1.00 97.88 79 LEU A CA 1
ATOM 636 C C . LEU A 1 79 ? 8.472 -1.445 -1.624 1.00 97.88 79 LEU A C 1
ATOM 638 O O . LEU A 1 79 ? 7.442 -0.827 -1.879 1.00 97.88 79 LEU A O 1
ATOM 642 N N . ILE A 1 80 ? 9.336 -1.053 -0.691 1.00 97.69 80 ILE A N 1
ATOM 643 C CA . ILE A 1 80 ? 9.209 0.195 0.074 1.00 97.69 80 ILE A CA 1
ATOM 644 C C . ILE A 1 80 ? 10.518 0.975 -0.035 1.00 97.69 80 ILE A C 1
ATOM 646 O O . ILE A 1 80 ? 11.587 0.452 0.277 1.00 97.69 80 ILE A O 1
ATOM 650 N N . ASN A 1 81 ? 10.432 2.235 -0.457 1.00 96.88 81 ASN A N 1
ATOM 651 C CA . ASN A 1 81 ? 11.568 3.136 -0.598 1.00 96.88 81 ASN A CA 1
ATOM 652 C C . ASN A 1 81 ? 11.815 3.902 0.704 1.00 96.88 81 ASN A C 1
ATOM 654 O O . ASN A 1 81 ? 11.353 5.032 0.869 1.00 96.88 81 ASN A O 1
ATOM 658 N N . GLU A 1 82 ? 12.578 3.328 1.632 1.00 95.06 82 GLU A N 1
ATOM 659 C CA . GLU A 1 82 ? 12.938 4.045 2.861 1.00 95.06 82 GLU A CA 1
ATOM 660 C C . GLU A 1 82 ? 13.859 5.247 2.610 1.00 95.06 82 GLU A C 1
ATOM 662 O O . GLU A 1 82 ? 13.947 6.153 3.441 1.00 95.06 82 GLU A O 1
ATOM 667 N N . GLY A 1 83 ? 14.505 5.276 1.440 1.00 93.88 83 GLY A N 1
ATOM 668 C CA . GLY A 1 83 ? 15.307 6.391 0.955 1.00 93.88 83 GLY A CA 1
ATOM 669 C C . GLY A 1 83 ? 14.483 7.600 0.499 1.00 93.88 83 GLY A C 1
ATOM 670 O O . GLY A 1 83 ? 15.059 8.673 0.287 1.00 93.88 83 GLY A O 1
ATOM 671 N N . HIS A 1 84 ? 13.157 7.465 0.361 1.00 95.69 84 HIS A N 1
ATOM 672 C CA . HIS A 1 84 ? 12.290 8.544 -0.103 1.00 95.69 84 HIS A CA 1
ATOM 673 C C . HIS A 1 84 ? 12.276 9.717 0.883 1.00 95.69 84 HIS A C 1
ATOM 675 O O . HIS A 1 84 ? 12.240 9.537 2.104 1.00 95.69 84 HIS A O 1
ATOM 681 N N . ARG A 1 85 ? 12.267 10.945 0.349 1.00 94.69 85 ARG A N 1
ATOM 682 C CA . ARG A 1 85 ? 12.381 12.179 1.139 1.00 94.69 85 ARG A CA 1
ATOM 683 C C . ARG A 1 85 ? 11.341 12.260 2.257 1.00 94.69 85 ARG A C 1
ATOM 685 O O . ARG A 1 85 ? 11.695 12.563 3.389 1.00 94.69 85 ARG A O 1
ATOM 692 N N . GLU A 1 86 ? 10.085 11.940 1.957 1.00 93.88 86 GLU A N 1
ATOM 693 C CA . GLU A 1 86 ? 8.993 11.993 2.939 1.00 93.88 86 GLU A CA 1
ATOM 694 C C . GLU A 1 86 ? 9.172 11.005 4.101 1.00 93.88 86 GLU A C 1
ATOM 696 O O . GLU A 1 86 ? 8.781 11.311 5.221 1.00 93.88 86 GLU A O 1
ATOM 701 N N . ILE A 1 87 ? 9.801 9.848 3.866 1.00 94.00 87 ILE A N 1
ATOM 702 C CA . ILE A 1 87 ? 10.100 8.869 4.922 1.00 94.00 87 ILE A CA 1
ATOM 703 C C . ILE A 1 87 ? 11.324 9.314 5.727 1.00 94.00 87 ILE A C 1
ATOM 705 O O . ILE A 1 87 ? 11.329 9.209 6.954 1.00 94.00 87 ILE A O 1
ATOM 709 N N . ARG A 1 88 ? 12.357 9.827 5.051 1.00 93.50 88 ARG A N 1
ATOM 710 C CA . ARG A 1 88 ? 13.613 10.258 5.684 1.00 93.50 88 ARG A CA 1
ATOM 711 C C . ARG A 1 88 ? 13.474 11.516 6.533 1.00 93.50 88 ARG A C 1
ATOM 713 O O . ARG A 1 88 ? 14.177 11.641 7.531 1.00 93.50 88 ARG A O 1
ATOM 720 N N . GLU A 1 89 ? 12.638 12.457 6.107 1.00 95.44 89 GLU A N 1
ATOM 721 C CA . GLU A 1 89 ? 12.442 13.746 6.783 1.00 95.44 89 GLU A CA 1
ATOM 722 C C . GLU A 1 89 ? 11.336 13.701 7.846 1.00 95.44 89 GLU A C 1
ATOM 724 O O . GLU A 1 89 ? 11.234 14.622 8.657 1.00 95.44 89 GLU A O 1
ATOM 729 N N . ALA A 1 90 ? 10.522 12.641 7.875 1.00 95.19 90 ALA A N 1
ATOM 730 C CA . ALA A 1 90 ? 9.499 12.457 8.894 1.00 95.19 90 ALA A CA 1
ATOM 731 C C . ALA A 1 90 ? 10.113 12.262 10.290 1.00 95.19 90 ALA A C 1
ATOM 733 O O . ALA A 1 90 ? 11.125 11.578 10.469 1.00 95.19 90 ALA A O 1
ATOM 734 N N . ASP A 1 91 ? 9.451 12.813 11.313 1.00 95.75 91 ASP A N 1
ATOM 735 C CA . ASP A 1 91 ? 9.745 12.436 12.693 1.00 95.75 91 ASP A CA 1
ATOM 736 C C . ASP A 1 91 ? 9.463 10.942 12.914 1.00 95.75 91 ASP A C 1
ATOM 738 O O . ASP A 1 91 ? 8.725 10.308 12.156 1.00 95.75 91 ASP A O 1
ATOM 742 N N . ARG A 1 92 ? 10.023 10.374 13.986 1.00 93.81 92 ARG A N 1
ATOM 743 C CA . ARG A 1 92 ? 9.913 8.940 14.277 1.00 93.81 92 ARG A CA 1
ATOM 744 C C . ARG A 1 92 ? 8.469 8.427 14.249 1.00 93.81 92 ARG A C 1
ATOM 746 O O . ARG A 1 92 ? 8.211 7.395 13.641 1.00 93.81 92 ARG A O 1
ATOM 753 N N . SER A 1 93 ? 7.534 9.137 14.879 1.00 94.25 93 SER A N 1
ATOM 754 C CA . SER A 1 93 ? 6.144 8.681 14.989 1.00 94.25 93 SER A CA 1
ATOM 755 C C . SER A 1 93 ? 5.416 8.734 13.646 1.00 94.25 93 SER A C 1
ATOM 757 O O . SER A 1 93 ? 4.692 7.803 13.290 1.00 94.25 93 SER A O 1
ATOM 759 N N . THR A 1 94 ? 5.667 9.787 12.868 1.00 95.44 94 THR A N 1
ATOM 760 C CA . THR A 1 94 ? 5.129 9.940 11.515 1.00 95.44 94 THR A CA 1
ATOM 761 C C . THR A 1 94 ? 5.712 8.884 10.579 1.00 95.44 94 THR A C 1
ATOM 763 O O . THR A 1 94 ? 4.964 8.257 9.833 1.00 95.44 94 THR A O 1
ATOM 766 N N . ARG A 1 95 ? 7.020 8.618 10.667 1.00 94.62 95 ARG A N 1
ATOM 767 C CA . ARG A 1 95 ? 7.713 7.585 9.889 1.00 94.62 95 ARG A CA 1
ATOM 768 C C . ARG A 1 95 ? 7.166 6.188 10.183 1.00 94.62 95 ARG A C 1
ATOM 770 O O . ARG A 1 95 ? 6.837 5.462 9.251 1.00 94.62 95 ARG A O 1
ATOM 777 N N . GLU A 1 96 ? 7.022 5.826 11.459 1.00 95.06 96 GLU A N 1
ATOM 778 C CA . GLU A 1 96 ? 6.448 4.538 11.876 1.00 95.06 96 GLU A CA 1
ATOM 779 C C . GLU A 1 96 ? 5.015 4.363 11.347 1.00 95.06 96 GLU A C 1
ATOM 781 O O . GLU A 1 96 ? 4.676 3.321 10.775 1.00 95.06 96 GLU A O 1
ATOM 786 N N . ALA A 1 97 ? 4.180 5.400 11.483 1.00 94.75 97 ALA A N 1
ATOM 787 C CA . ALA A 1 97 ? 2.810 5.385 10.983 1.00 94.75 97 ALA A CA 1
ATOM 788 C C . ALA A 1 97 ? 2.751 5.271 9.451 1.00 94.75 97 ALA A C 1
ATOM 790 O O . ALA A 1 97 ? 1.940 4.500 8.936 1.00 94.75 97 ALA A O 1
ATOM 791 N N . LEU A 1 98 ? 3.613 6.004 8.740 1.00 95.50 98 LEU A N 1
ATOM 792 C CA . LEU A 1 98 ? 3.680 6.011 7.281 1.00 95.50 98 LEU A CA 1
ATOM 793 C C . LEU A 1 98 ? 4.131 4.655 6.732 1.00 95.50 98 LEU A C 1
ATOM 795 O O . LEU A 1 98 ? 3.449 4.107 5.876 1.00 95.50 98 LEU A O 1
ATOM 799 N N . LEU A 1 99 ? 5.216 4.078 7.256 1.00 96.12 99 LEU A N 1
ATOM 800 C CA . LEU A 1 99 ? 5.730 2.773 6.817 1.00 96.12 99 LEU A CA 1
ATOM 801 C C . LEU A 1 99 ? 4.722 1.644 7.059 1.00 96.12 99 LEU A C 1
ATOM 803 O O . LEU A 1 99 ? 4.510 0.794 6.195 1.00 96.12 99 LEU A O 1
ATOM 807 N N . THR A 1 100 ? 4.064 1.656 8.220 1.00 96.25 100 THR A N 1
ATOM 808 C CA . THR A 1 100 ? 3.031 0.666 8.555 1.00 96.25 100 THR A CA 1
ATOM 809 C C . THR A 1 100 ? 1.825 0.796 7.624 1.00 96.25 100 THR A C 1
ATOM 811 O O . THR A 1 100 ? 1.316 -0.203 7.113 1.00 96.25 100 THR A O 1
ATOM 814 N N . TRP A 1 101 ? 1.366 2.032 7.396 1.00 96.62 101 TRP A N 1
ATOM 815 C CA . TRP A 1 101 ? 0.260 2.313 6.487 1.00 96.62 101 TRP A CA 1
ATOM 816 C C . TRP A 1 101 ? 0.596 1.891 5.055 1.00 96.62 101 TRP A C 1
ATOM 818 O O . TRP A 1 101 ? -0.209 1.198 4.439 1.00 96.62 101 TRP A O 1
ATOM 828 N N . LEU A 1 102 ? 1.794 2.229 4.575 1.00 96.94 102 LEU A N 1
ATOM 829 C CA . LEU A 1 102 ? 2.272 1.907 3.235 1.00 96.94 102 LEU A CA 1
ATOM 830 C C . LEU A 1 102 ? 2.319 0.394 3.006 1.00 96.94 102 LEU A C 1
ATOM 832 O O . LEU A 1 102 ? 1.774 -0.092 2.024 1.00 96.94 102 LEU A O 1
ATOM 836 N N . ALA A 1 103 ? 2.871 -0.374 3.950 1.00 97.81 103 ALA A N 1
ATOM 837 C CA . ALA A 1 103 ? 2.888 -1.834 3.850 1.00 97.81 103 ALA A CA 1
ATOM 838 C C . ALA A 1 103 ? 1.471 -2.421 3.717 1.00 97.81 103 ALA A C 1
ATOM 840 O O . ALA A 1 103 ? 1.213 -3.266 2.857 1.00 97.81 103 ALA A O 1
ATOM 841 N N . TRP A 1 104 ? 0.521 -1.955 4.538 1.00 98.00 104 TRP A N 1
ATOM 842 C CA . TRP A 1 104 ? -0.870 -2.390 4.415 1.00 98.00 104 TRP A CA 1
ATOM 843 C C . TRP A 1 104 ? -1.514 -1.932 3.106 1.00 98.00 104 TRP A C 1
ATOM 845 O O . TRP A 1 104 ? -2.275 -2.708 2.535 1.00 98.00 104 TRP A O 1
ATOM 855 N N . HIS A 1 105 ? -1.216 -0.725 2.627 1.00 97.50 105 HIS A N 1
ATOM 856 C CA . HIS A 1 105 ? -1.713 -0.201 1.353 1.00 97.50 105 HIS A CA 1
ATOM 857 C C . HIS A 1 105 ? -1.258 -1.083 0.183 1.00 97.50 105 HIS A C 1
ATOM 859 O O . HIS A 1 105 ? -2.101 -1.583 -0.562 1.00 97.50 105 HIS A O 1
ATOM 865 N N . GLU A 1 106 ? 0.031 -1.421 0.104 1.00 97.44 106 GLU A N 1
ATOM 866 C CA . GLU A 1 106 ? 0.562 -2.288 -0.959 1.00 97.44 106 GLU A CA 1
ATOM 867 C C . GLU A 1 106 ? 0.023 -3.724 -0.893 1.00 97.44 106 GLU A C 1
ATOM 869 O O . GLU A 1 106 ? -0.313 -4.330 -1.914 1.00 97.44 106 GLU A O 1
ATOM 874 N N . TRP A 1 107 ? -0.161 -4.286 0.305 1.00 96.75 107 TRP A N 1
ATOM 875 C CA . TRP A 1 107 ? -0.887 -5.556 0.432 1.00 96.75 107 TRP A CA 1
ATOM 876 C C . TRP A 1 107 ? -2.361 -5.423 0.042 1.00 96.75 107 TRP A C 1
ATOM 878 O O . TRP A 1 107 ? -2.945 -6.369 -0.484 1.00 96.75 107 TRP A O 1
ATOM 888 N N . GLY A 1 108 ? -2.970 -4.258 0.249 1.00 95.50 108 GLY A N 1
ATOM 889 C CA . GLY A 1 108 ? -4.293 -3.929 -0.264 1.00 95.50 108 GLY A CA 1
ATOM 890 C C . GLY A 1 108 ? -4.344 -3.968 -1.794 1.00 95.50 108 GLY A C 1
ATOM 891 O O . GLY A 1 108 ? -5.261 -4.580 -2.347 1.00 95.50 108 GLY A O 1
ATOM 892 N N . HIS A 1 109 ? -3.326 -3.440 -2.482 1.00 94.62 109 HIS A N 1
ATOM 893 C CA . HIS A 1 109 ? -3.176 -3.614 -3.930 1.00 94.62 109 HIS A CA 1
ATOM 894 C C . HIS A 1 109 ? -3.073 -5.087 -4.317 1.00 94.62 109 HIS A C 1
ATOM 896 O O . HIS A 1 109 ? -3.822 -5.536 -5.188 1.00 94.62 109 HIS A O 1
ATOM 902 N N . ALA A 1 110 ? -2.238 -5.868 -3.630 1.00 93.25 110 ALA A N 1
ATOM 903 C CA . ALA A 1 110 ? -2.109 -7.300 -3.890 1.00 93.25 110 ALA A CA 1
ATOM 904 C C . ALA A 1 110 ? -3.421 -8.083 -3.678 1.00 93.25 110 ALA A C 1
ATOM 906 O O . ALA A 1 110 ? -3.703 -9.042 -4.396 1.00 93.25 110 ALA A O 1
ATOM 907 N N . LEU A 1 111 ? -4.255 -7.671 -2.721 1.00 90.62 111 LEU A N 1
ATOM 908 C CA . LEU A 1 111 ? -5.589 -8.241 -2.514 1.00 90.62 111 LEU A CA 1
ATOM 909 C C . LEU A 1 111 ? -6.600 -7.779 -3.570 1.00 90.62 111 LEU A C 1
ATOM 911 O O . LEU A 1 111 ? -7.500 -8.532 -3.934 1.00 90.62 111 LEU A O 1
ATOM 915 N N . SER A 1 112 ? -6.462 -6.561 -4.091 1.00 88.44 112 SER A N 1
ATOM 916 C CA . SER A 1 112 ? -7.371 -6.045 -5.116 1.00 88.44 112 SER A CA 1
ATOM 917 C C . SER A 1 112 ? -7.324 -6.875 -6.406 1.00 88.44 112 SER A C 1
ATOM 919 O O . SER A 1 112 ? -8.359 -7.092 -7.029 1.00 88.44 112 SER A O 1
ATOM 921 N N . VAL A 1 113 ? -6.149 -7.414 -6.761 1.00 77.50 113 VAL A N 1
ATOM 922 C CA . VAL A 1 113 ? -5.958 -8.242 -7.966 1.00 77.50 113 VAL A CA 1
ATOM 923 C C . VAL A 1 113 ? -6.570 -9.638 -7.839 1.00 77.50 113 VAL A C 1
ATOM 925 O O . VAL A 1 113 ? -6.761 -10.324 -8.837 1.00 77.50 113 VAL A O 1
ATOM 928 N N . THR A 1 114 ? -6.846 -10.093 -6.618 1.00 69.56 114 THR A N 1
ATOM 929 C CA . THR A 1 114 ? -7.257 -11.482 -6.341 1.00 69.56 114 THR A CA 1
ATOM 930 C C . THR A 1 114 ? -8.755 -11.592 -6.159 1.00 69.56 114 THR A C 1
ATOM 932 O O . THR A 1 114 ? -9.340 -12.655 -6.348 1.00 69.56 114 THR A O 1
ATOM 935 N N . ALA A 1 115 ? -9.377 -10.466 -5.839 1.00 60.66 115 ALA A N 1
ATOM 936 C CA . ALA A 1 115 ? -10.796 -10.373 -5.630 1.00 60.66 115 ALA A CA 1
ATOM 937 C C . ALA A 1 115 ? -11.610 -10.274 -6.924 1.00 60.66 115 ALA A C 1
ATOM 939 O O . ALA A 1 115 ? -12.810 -10.528 -6.849 1.00 60.66 115 ALA A O 1
ATOM 940 N N . PHE A 1 116 ? -11.026 -9.915 -8.081 1.00 54.91 116 PHE A N 1
ATOM 941 C CA . PHE A 1 116 ? -11.860 -9.545 -9.229 1.00 54.91 116 PHE A CA 1
ATOM 942 C C . PHE A 1 116 ? -11.304 -9.786 -10.639 1.00 54.91 116 PHE A C 1
ATOM 944 O O . PHE A 1 116 ? -10.173 -9.449 -10.979 1.00 54.91 116 PHE A O 1
ATOM 951 N N . SER A 1 117 ? -12.214 -10.325 -11.459 1.00 51.09 117 SER A N 1
ATOM 952 C CA . SER A 1 117 ? -12.315 -10.189 -12.915 1.00 51.09 117 SER A CA 1
ATOM 953 C C . SER A 1 117 ? -12.598 -8.737 -13.318 1.00 51.09 117 SER A C 1
ATOM 955 O O . SER A 1 117 ? -13.111 -7.993 -12.489 1.00 51.09 117 SER A O 1
ATOM 957 N N . ASP A 1 118 ? -12.338 -8.373 -14.581 1.00 57.34 118 ASP A N 1
ATOM 958 C CA . ASP A 1 118 ? -12.574 -7.055 -15.205 1.00 57.34 118 ASP A CA 1
ATOM 959 C C . ASP A 1 118 ? -13.625 -6.190 -14.482 1.00 57.34 118 ASP A C 1
ATOM 961 O O . ASP A 1 118 ? -14.833 -6.335 -14.683 1.00 57.34 118 ASP A O 1
ATOM 965 N N . HIS A 1 119 ? -13.168 -5.299 -13.601 1.00 64.81 119 HIS A N 1
ATOM 966 C CA . HIS A 1 119 ? -14.046 -4.324 -12.971 1.00 64.81 119 HIS A CA 1
ATOM 967 C C . HIS A 1 119 ? -14.530 -3.322 -14.009 1.00 64.81 119 HIS A C 1
ATOM 969 O O . HIS A 1 119 ? -13.737 -2.817 -14.804 1.00 64.81 119 HIS A O 1
ATOM 975 N N . ASP A 1 120 ? -15.813 -2.969 -13.946 1.00 71.62 120 ASP A N 1
ATOM 976 C CA . ASP A 1 120 ? -16.320 -1.816 -14.676 1.00 71.62 120 ASP A CA 1
ATOM 977 C C . ASP A 1 120 ? -15.644 -0.549 -14.112 1.00 71.62 120 ASP A C 1
ATOM 979 O O . ASP A 1 120 ? -15.860 -0.211 -12.941 1.00 71.62 120 ASP A O 1
ATOM 983 N N . PRO A 1 121 ? -14.851 0.195 -14.910 1.00 76.81 121 PRO A N 1
ATOM 984 C CA . PRO A 1 121 ? -14.245 1.450 -14.466 1.00 76.81 121 PRO A CA 1
ATOM 985 C C . PRO A 1 121 ? -15.276 2.464 -13.939 1.00 76.81 121 PRO A C 1
ATOM 987 O O . PRO A 1 121 ? -14.939 3.347 -13.145 1.00 76.81 121 PRO A O 1
ATOM 990 N N . SER A 1 122 ? -16.541 2.347 -14.357 1.00 84.56 122 SER A N 1
ATOM 991 C CA . SER A 1 122 ? -17.640 3.170 -13.854 1.00 84.56 122 SER A CA 1
ATOM 992 C C . SER A 1 122 ? -17.975 2.874 -12.384 1.00 84.56 122 SER A C 1
ATOM 994 O O . SER A 1 122 ? -18.272 3.807 -11.631 1.00 84.56 122 SER A O 1
ATOM 996 N N . GLU A 1 123 ? -17.847 1.617 -11.938 1.00 87.38 123 GLU A N 1
ATOM 997 C CA . GLU A 1 123 ? -18.059 1.218 -10.543 1.00 87.38 123 GLU A CA 1
ATOM 998 C C . GLU A 1 123 ? -16.996 1.851 -9.642 1.00 87.38 123 GLU A C 1
ATOM 1000 O O . GLU A 1 123 ? -17.340 2.462 -8.629 1.00 87.38 123 GLU A O 1
ATOM 1005 N N . GLY A 1 124 ? -15.721 1.784 -10.044 1.00 88.12 124 GLY A N 1
ATOM 1006 C CA . GLY A 1 124 ? -14.614 2.412 -9.318 1.00 88.12 124 GLY A CA 1
ATOM 1007 C C . GLY A 1 124 ? -14.819 3.917 -9.145 1.00 88.12 124 GLY A C 1
ATOM 1008 O O . GLY A 1 124 ? -14.773 4.429 -8.026 1.00 88.12 124 GLY A O 1
ATOM 1009 N N . ALA A 1 125 ? -15.143 4.623 -10.233 1.00 91.06 125 ALA A N 1
ATOM 1010 C CA . ALA A 1 125 ? -15.435 6.054 -10.182 1.00 91.06 125 ALA A CA 1
ATOM 1011 C C . ALA A 1 125 ? -16.619 6.384 -9.261 1.00 91.06 125 ALA A C 1
ATOM 1013 O O . ALA A 1 125 ? -16.531 7.304 -8.451 1.00 91.06 125 ALA A O 1
ATOM 1014 N N . ARG A 1 126 ? -17.710 5.614 -9.338 1.00 94.38 126 ARG A N 1
ATOM 1015 C CA . ARG A 1 126 ? -18.888 5.807 -8.485 1.00 94.38 126 ARG A CA 1
ATOM 1016 C C . ARG A 1 126 ? -18.568 5.586 -7.005 1.00 94.38 126 ARG A C 1
ATOM 1018 O O . ARG A 1 126 ? -19.015 6.364 -6.166 1.00 94.38 126 ARG A O 1
ATOM 1025 N N . LEU A 1 127 ? -17.811 4.541 -6.671 1.00 93.50 127 LEU A N 1
ATOM 1026 C CA . LEU A 1 127 ? -17.459 4.224 -5.285 1.00 93.50 127 LEU A CA 1
ATOM 1027 C C . LEU A 1 127 ? -16.504 5.258 -4.677 1.00 93.50 127 LEU A C 1
ATOM 1029 O O . LEU A 1 127 ? -16.648 5.591 -3.501 1.00 93.50 127 LEU A O 1
ATOM 1033 N N . VAL A 1 128 ? -15.590 5.823 -5.471 1.00 93.94 128 VAL A N 1
ATOM 1034 C CA . VAL A 1 128 ? -14.736 6.941 -5.039 1.00 93.94 128 VAL A CA 1
ATOM 1035 C C . VAL A 1 128 ? -15.565 8.170 -4.647 1.00 93.94 128 VAL A C 1
ATOM 1037 O O . VAL A 1 128 ? -15.215 8.848 -3.683 1.00 93.94 128 VAL A O 1
ATOM 1040 N N . GLU A 1 129 ? -16.701 8.436 -5.301 1.00 94.56 129 GLU A N 1
ATOM 1041 C CA . GLU A 1 129 ? -17.589 9.539 -4.891 1.00 94.56 129 GLU A CA 1
ATOM 1042 C C . GLU A 1 129 ? -18.243 9.328 -3.526 1.00 94.56 129 GLU A C 1
ATOM 1044 O O . GLU A 1 129 ? -18.523 10.304 -2.826 1.00 94.56 129 GLU A O 1
ATOM 1049 N N . LEU A 1 130 ? -18.475 8.070 -3.143 1.00 94.38 130 LEU A N 1
ATOM 1050 C CA . LEU A 1 130 ? -19.010 7.716 -1.830 1.00 94.38 130 LEU A CA 1
ATOM 1051 C C . LEU A 1 130 ? -17.936 7.756 -0.742 1.00 94.38 130 LEU A C 1
ATOM 1053 O O . LEU A 1 130 ? -18.272 7.868 0.439 1.00 94.38 130 LEU A O 1
ATOM 1057 N N . ALA A 1 131 ? -16.661 7.634 -1.116 1.00 93.25 131 ALA A N 1
ATOM 1058 C CA . ALA A 1 131 ? -15.567 7.575 -0.167 1.00 93.25 131 ALA A CA 1
ATOM 1059 C C . ALA A 1 131 ? -15.465 8.877 0.655 1.00 93.25 131 ALA A C 1
ATOM 1061 O O . ALA A 1 131 ? -15.749 9.969 0.148 1.00 93.25 131 ALA A O 1
ATOM 1062 N N . PRO A 1 132 ? -15.029 8.792 1.927 1.00 91.50 132 PRO A N 1
ATOM 1063 C CA . PRO A 1 132 ? -14.715 9.966 2.733 1.00 91.50 132 PRO A CA 1
ATOM 1064 C C . PRO A 1 132 ? -13.817 10.952 1.982 1.00 91.50 132 PRO A C 1
ATOM 1066 O O . PRO A 1 132 ? -12.919 10.531 1.251 1.00 91.50 132 PRO A O 1
ATOM 1069 N N . ALA A 1 133 ? -14.020 12.255 2.211 1.00 89.56 133 ALA A N 1
ATOM 1070 C CA . ALA A 1 133 ? -13.337 13.322 1.475 1.00 89.56 133 ALA A CA 1
ATOM 1071 C C . ALA A 1 133 ? -11.816 13.109 1.389 1.00 89.56 133 ALA A C 1
ATOM 1073 O O . ALA A 1 133 ? -11.274 13.124 0.292 1.00 89.56 133 ALA A O 1
ATOM 1074 N N . GLY A 1 134 ? -11.159 12.765 2.503 1.00 88.75 134 GLY A N 1
ATOM 1075 C CA . GLY A 1 134 ? -9.712 12.528 2.525 1.00 88.75 134 GLY A CA 1
ATOM 1076 C C . GLY A 1 134 ? -9.222 11.281 1.770 1.00 88.75 134 GLY A C 1
ATOM 1077 O O . GLY A 1 134 ? -8.048 11.222 1.422 1.00 88.75 134 GLY A O 1
ATOM 1078 N N . ILE A 1 135 ? -10.072 10.278 1.513 1.00 91.31 135 ILE A N 1
ATOM 1079 C CA . ILE A 1 135 ? -9.736 9.153 0.615 1.00 91.31 135 ILE A CA 1
ATOM 1080 C C . ILE A 1 135 ? -9.964 9.590 -0.831 1.00 91.31 135 ILE A C 1
ATOM 1082 O O . ILE A 1 135 ? -9.082 9.470 -1.674 1.00 91.31 135 ILE A O 1
ATOM 1086 N N . ARG A 1 136 ? -11.142 10.157 -1.107 1.00 93.50 136 ARG A N 1
ATOM 1087 C CA . ARG A 1 136 ? -11.534 10.615 -2.442 1.00 93.50 136 ARG A CA 1
ATOM 1088 C C . ARG A 1 136 ? -10.547 11.627 -3.024 1.00 93.50 136 ARG A C 1
ATOM 1090 O O . ARG A 1 136 ? -10.215 11.546 -4.201 1.00 93.50 136 ARG A O 1
ATOM 1097 N N . GLU A 1 137 ? -10.106 12.587 -2.219 1.00 92.38 137 GLU A N 1
ATOM 1098 C CA . GLU A 1 137 ? -9.155 13.620 -2.631 1.00 92.38 137 GLU A CA 1
ATOM 1099 C C . GLU A 1 137 ? -7.793 13.019 -2.962 1.00 92.38 137 GLU A C 1
ATOM 1101 O O . GLU A 1 137 ? -7.289 13.304 -4.043 1.00 92.38 137 GLU A O 1
ATOM 1106 N N . ARG A 1 138 ? -7.267 12.120 -2.116 1.00 89.38 138 ARG A N 1
ATOM 1107 C CA . ARG A 1 138 ? -5.999 11.419 -2.375 1.00 89.38 138 ARG A CA 1
ATOM 1108 C C . ARG A 1 138 ? -6.026 10.637 -3.686 1.00 89.38 138 ARG A C 1
ATOM 1110 O O . ARG A 1 138 ? -5.134 10.809 -4.511 1.00 89.38 138 ARG A O 1
ATOM 1117 N N . ILE A 1 139 ? -7.089 9.869 -3.929 1.00 91.44 139 ILE A N 1
ATOM 1118 C CA . ILE A 1 139 ? -7.245 9.112 -5.181 1.00 91.44 139 ILE A CA 1
ATOM 1119 C C . ILE A 1 139 ? -7.349 10.060 -6.386 1.00 91.44 139 ILE A C 1
ATOM 1121 O O . ILE A 1 139 ? -6.758 9.818 -7.431 1.00 91.44 139 ILE A O 1
ATOM 1125 N N . ARG A 1 140 ? -8.070 11.179 -6.275 1.00 89.12 140 ARG A N 1
ATOM 1126 C CA . ARG A 1 140 ? -8.199 12.127 -7.396 1.00 89.12 140 ARG A CA 1
ATOM 1127 C C . ARG A 1 140 ? -6.911 12.889 -7.693 1.00 89.12 140 ARG A C 1
ATOM 1129 O O . ARG A 1 140 ? -6.652 13.184 -8.856 1.00 89.12 140 ARG A O 1
ATOM 1136 N N . SER A 1 141 ? -6.134 13.235 -6.669 1.00 87.81 141 SER A N 1
ATOM 1137 C CA . SER A 1 141 ? -4.876 13.965 -6.838 1.00 87.81 141 SER A CA 1
ATOM 1138 C C . SER A 1 141 ? -3.709 13.071 -7.250 1.00 87.81 141 SER A C 1
ATOM 1140 O O . SER A 1 141 ? -2.726 13.593 -7.759 1.00 87.81 141 SER A O 1
ATOM 1142 N N . GLY A 1 142 ? -3.811 11.751 -7.059 1.00 82.75 142 GLY A N 1
ATOM 1143 C CA . GLY A 1 142 ? -2.734 10.796 -7.348 1.00 82.75 142 GLY A CA 1
ATOM 1144 C C . GLY A 1 142 ? -2.476 10.515 -8.832 1.00 82.75 142 GLY A C 1
ATOM 1145 O O . GLY A 1 142 ? -1.645 9.678 -9.151 1.00 82.75 142 GLY A O 1
ATOM 1146 N N . GLY A 1 143 ? -3.175 11.184 -9.757 1.00 83.38 143 GLY A N 1
ATOM 1147 C CA . GLY A 1 143 ? -2.918 11.047 -11.199 1.00 83.38 143 GLY A CA 1
ATOM 1148 C C . GLY A 1 143 ? -3.378 9.721 -11.819 1.00 83.38 143 GLY A C 1
ATOM 1149 O O . GLY A 1 143 ? -3.119 9.482 -12.997 1.00 83.38 143 GLY A O 1
ATOM 1150 N N . TYR A 1 144 ? -4.092 8.885 -11.062 1.00 86.25 144 TYR A N 1
ATOM 1151 C CA . TYR A 1 144 ? -4.570 7.582 -11.517 1.00 86.25 144 TYR A CA 1
ATOM 1152 C C . TYR A 1 144 ? -5.609 7.693 -12.641 1.00 86.25 144 TYR A C 1
ATOM 1154 O O . TYR A 1 144 ? -6.444 8.608 -12.693 1.00 86.25 144 TYR A O 1
ATOM 1162 N N . ARG A 1 145 ? -5.614 6.700 -13.525 1.00 87.50 145 ARG A N 1
ATOM 1163 C CA . ARG A 1 145 ? -6.644 6.496 -14.543 1.00 87.50 145 ARG A CA 1
ATOM 1164 C C . ARG A 1 145 ? -7.919 5.966 -13.887 1.00 87.50 145 ARG A C 1
ATOM 1166 O O . ARG A 1 145 ? -7.908 5.343 -12.829 1.00 87.50 145 ARG A O 1
ATOM 1173 N N . ARG A 1 146 ? -9.069 6.163 -14.540 1.00 85.94 146 ARG A N 1
ATOM 1174 C CA . ARG A 1 146 ? -10.378 5.768 -13.970 1.00 85.94 146 ARG A CA 1
ATOM 1175 C C . ARG A 1 146 ? -10.495 4.267 -13.691 1.00 85.94 146 ARG A C 1
ATOM 1177 O O . ARG A 1 146 ? -11.209 3.886 -12.772 1.00 85.94 146 ARG A O 1
ATOM 1184 N N . ASN A 1 147 ? -9.814 3.428 -14.468 1.00 85.69 147 ASN A N 1
ATOM 1185 C CA . ASN A 1 147 ? -9.770 1.981 -14.249 1.00 85.69 147 ASN A CA 1
ATOM 1186 C C . ASN A 1 147 ? -8.891 1.576 -13.050 1.00 85.69 147 ASN A C 1
ATOM 1188 O O . ASN A 1 147 ? -8.995 0.445 -12.595 1.00 85.69 147 ASN A O 1
ATOM 1192 N N . GLU A 1 148 ? -8.071 2.481 -12.514 1.00 89.19 148 GLU A N 1
ATOM 1193 C CA . GLU A 1 148 ? -7.200 2.234 -11.356 1.00 89.19 148 GLU A CA 1
ATOM 1194 C C . GLU A 1 148 ? -7.875 2.626 -10.031 1.00 89.19 148 GLU A C 1
ATOM 1196 O O . GLU A 1 148 ? -7.530 2.110 -8.971 1.00 89.19 148 GLU A O 1
ATOM 1201 N N . TYR A 1 149 ? -8.917 3.462 -10.082 1.00 92.31 149 TYR A N 1
ATOM 1202 C CA . TYR A 1 149 ? -9.599 4.003 -8.899 1.00 92.31 149 TYR A CA 1
ATOM 1203 C C . TYR A 1 149 ? -10.116 2.942 -7.932 1.00 92.31 149 TYR A C 1
ATOM 1205 O O . TYR A 1 149 ? -10.109 3.161 -6.723 1.00 92.31 149 TYR A O 1
ATOM 1213 N N . ILE A 1 150 ? -10.583 1.800 -8.441 1.00 91.62 150 ILE A N 1
ATOM 1214 C CA . ILE A 1 150 ? -11.068 0.729 -7.571 1.00 91.62 150 ILE A CA 1
ATOM 1215 C C . ILE A 1 150 ? -9.925 0.078 -6.788 1.00 91.62 150 ILE A C 1
ATOM 1217 O O . ILE A 1 150 ? -10.098 -0.218 -5.609 1.00 91.62 150 ILE A O 1
ATOM 1221 N N . HIS A 1 151 ? -8.752 -0.082 -7.403 1.00 91.69 151 HIS A N 1
ATOM 1222 C CA . HIS A 1 151 ? -7.578 -0.664 -6.759 1.00 91.69 151 HIS A CA 1
ATOM 1223 C C . HIS A 1 151 ? -7.048 0.260 -5.663 1.00 91.69 151 HIS A C 1
ATOM 1225 O O . HIS A 1 151 ? -6.821 -0.198 -4.546 1.00 91.69 151 HIS A O 1
ATOM 1231 N N . GLU A 1 152 ? -6.967 1.561 -5.944 1.00 93.81 152 GLU A N 1
ATOM 1232 C CA . GLU A 1 152 ? -6.593 2.575 -4.952 1.00 93.81 152 GLU A CA 1
ATOM 1233 C C . GLU A 1 152 ? -7.599 2.662 -3.803 1.00 93.81 152 GLU A C 1
ATOM 1235 O O . GLU A 1 152 ? -7.226 2.710 -2.632 1.00 93.81 152 GLU A O 1
ATOM 1240 N N . LEU A 1 153 ? -8.899 2.617 -4.113 1.00 94.50 153 LEU A N 1
ATOM 1241 C CA . LEU A 1 153 ? -9.939 2.633 -3.090 1.00 94.50 153 LEU A CA 1
ATOM 1242 C C . LEU A 1 153 ? -9.837 1.420 -2.162 1.00 94.50 153 LEU A C 1
ATOM 1244 O O . LEU A 1 153 ? -10.011 1.559 -0.947 1.00 94.50 153 LEU A O 1
ATOM 1248 N N . ILE A 1 154 ? -9.567 0.241 -2.724 1.00 93.75 154 ILE A N 1
ATOM 1249 C CA . ILE A 1 154 ? -9.358 -0.992 -1.965 1.00 93.75 154 ILE A CA 1
ATOM 1250 C C . ILE A 1 154 ? -8.125 -0.857 -1.071 1.00 93.75 154 ILE A C 1
ATOM 1252 O O . ILE A 1 154 ? -8.226 -1.144 0.123 1.00 93.75 154 ILE A O 1
ATOM 1256 N N . ALA A 1 155 ? -6.999 -0.404 -1.623 1.00 95.25 155 ALA A N 1
ATOM 1257 C CA . ALA A 1 155 ? -5.737 -0.263 -0.907 1.00 95.25 155 ALA A CA 1
ATOM 1258 C C . ALA A 1 155 ? -5.840 0.724 0.269 1.00 95.25 155 ALA A C 1
ATOM 1260 O O . ALA A 1 155 ? -5.604 0.341 1.421 1.00 95.25 155 ALA A O 1
ATOM 1261 N N . GLU A 1 156 ? -6.353 1.931 0.016 1.00 95.62 156 GLU A N 1
ATOM 1262 C CA . GLU A 1 156 ? -6.576 2.960 1.039 1.00 95.62 156 GLU A CA 1
ATOM 1263 C C . GLU A 1 156 ? -7.527 2.475 2.137 1.00 95.62 156 GLU A C 1
ATOM 1265 O O . GLU A 1 156 ? -7.264 2.604 3.339 1.00 95.62 156 GLU A O 1
ATOM 1270 N N . THR A 1 157 ? -8.658 1.885 1.737 1.00 95.25 157 THR A N 1
ATOM 1271 C CA . THR A 1 157 ? -9.655 1.400 2.697 1.00 95.25 157 THR A CA 1
ATOM 1272 C C . THR A 1 157 ? -9.087 0.257 3.532 1.00 95.25 157 THR A C 1
ATOM 1274 O O . THR A 1 157 ? -9.322 0.205 4.742 1.00 95.25 157 THR A O 1
ATOM 1277 N N . TYR A 1 158 ? -8.325 -0.651 2.921 1.00 95.12 158 TYR A N 1
ATOM 1278 C CA . TYR A 1 158 ? -7.694 -1.763 3.620 1.00 95.12 158 TYR A CA 1
ATOM 1279 C C . TYR A 1 158 ? -6.700 -1.274 4.676 1.00 95.12 158 TYR A C 1
ATOM 1281 O O . TYR A 1 158 ? -6.797 -1.686 5.835 1.00 95.12 158 TYR A O 1
ATOM 1289 N N . ALA A 1 159 ? -5.811 -0.345 4.318 1.00 96.38 159 ALA A N 1
ATOM 1290 C CA . ALA A 1 159 ? -4.841 0.228 5.246 1.00 96.38 159 ALA A CA 1
ATOM 1291 C C . ALA A 1 159 ? -5.521 0.937 6.433 1.00 96.38 159 ALA A C 1
ATOM 1293 O O . ALA A 1 159 ? -5.122 0.764 7.589 1.00 96.38 159 ALA A O 1
ATOM 1294 N N . LEU A 1 160 ? -6.613 1.669 6.186 1.00 95.06 160 LEU A N 1
ATOM 1295 C CA . LEU A 1 160 ? -7.397 2.310 7.248 1.00 95.06 160 LEU A CA 1
ATOM 1296 C C . LEU A 1 160 ? -8.107 1.300 8.158 1.00 95.06 160 LEU A C 1
ATOM 1298 O O . LEU A 1 160 ? -8.108 1.471 9.377 1.00 95.06 160 LEU A O 1
ATOM 1302 N N . LEU A 1 161 ? -8.681 0.231 7.603 1.00 94.81 161 LEU A N 1
ATOM 1303 C CA . LEU A 1 161 ? -9.295 -0.837 8.399 1.00 94.81 161 LEU A CA 1
ATOM 1304 C C . LEU A 1 161 ? -8.260 -1.577 9.257 1.00 94.81 161 LEU A C 1
ATOM 1306 O O . LEU A 1 161 ? -8.553 -1.939 10.400 1.00 94.81 161 LEU A O 1
ATOM 1310 N N . MET A 1 162 ? -7.046 -1.776 8.739 1.00 96.06 162 MET A N 1
ATOM 1311 C CA . MET A 1 162 ? -5.940 -2.346 9.506 1.00 96.06 162 MET A CA 1
ATOM 1312 C C . MET A 1 162 ? -5.512 -1.433 10.655 1.00 96.06 162 MET A C 1
ATOM 1314 O O . MET A 1 162 ? -5.370 -1.905 11.786 1.00 96.06 162 MET A O 1
ATOM 1318 N N . ARG A 1 163 ? -5.421 -0.121 10.412 1.00 94.75 163 ARG A N 1
ATOM 1319 C CA . ARG A 1 163 ? -5.168 0.869 11.465 1.00 94.75 163 ARG A CA 1
ATOM 1320 C C . ARG A 1 163 ? -6.234 0.829 12.561 1.00 94.75 163 ARG A C 1
ATOM 1322 O O . ARG A 1 163 ? -5.892 0.743 13.738 1.00 94.75 163 ARG A O 1
ATOM 1329 N N . GLU A 1 164 ? -7.514 0.856 12.192 1.00 94.69 164 GLU A N 1
ATOM 1330 C CA . GLU A 1 164 ? -8.635 0.761 13.140 1.00 94.69 164 GLU A CA 1
ATOM 1331 C C . GLU A 1 164 ? -8.556 -0.521 13.980 1.00 94.69 164 GLU A C 1
ATOM 1333 O O . GLU A 1 164 ? -8.716 -0.489 15.202 1.00 94.69 164 GLU A O 1
ATOM 1338 N N . ARG A 1 165 ? -8.219 -1.650 13.346 1.00 93.88 165 ARG A N 1
ATOM 1339 C CA . ARG A 1 165 ? -8.025 -2.931 14.030 1.00 93.88 165 ARG A CA 1
ATOM 1340 C C . ARG A 1 165 ? -6.895 -2.879 15.056 1.00 93.88 165 ARG A C 1
ATOM 1342 O O . ARG A 1 165 ? -7.108 -3.324 16.181 1.00 93.88 165 ARG A O 1
ATOM 1349 N N . VAL A 1 166 ? -5.719 -2.373 14.684 1.00 93.25 166 VAL A N 1
ATOM 1350 C CA . VAL A 1 166 ? -4.564 -2.271 15.597 1.00 93.25 166 VAL A CA 1
ATOM 1351 C C . VAL A 1 166 ? -4.870 -1.346 16.776 1.00 93.25 166 VAL A C 1
ATOM 1353 O O . VAL A 1 166 ? -4.423 -1.595 17.890 1.00 93.25 166 VAL A O 1
ATOM 1356 N N . GLN A 1 167 ? -5.726 -0.346 16.572 1.00 93.50 167 GLN A N 1
ATOM 1357 C CA . GLN A 1 167 ? -6.238 0.530 17.629 1.00 93.50 167 GLN A CA 1
ATOM 1358 C C . GLN A 1 167 ? -7.377 -0.090 18.464 1.00 93.50 167 GLN A C 1
ATOM 1360 O O . GLN A 1 167 ? -7.999 0.604 19.266 1.00 93.50 167 GLN A O 1
ATOM 1365 N N . GLY A 1 168 ? -7.680 -1.380 18.290 1.00 94.38 168 GLY A N 1
ATOM 1366 C CA . GLY A 1 168 ? -8.703 -2.085 19.067 1.00 94.38 168 GLY A CA 1
ATOM 1367 C C . GLY A 1 168 ? -10.141 -1.823 18.614 1.00 94.38 168 GLY A C 1
ATOM 1368 O O . GLY A 1 168 ? -11.077 -2.122 19.352 1.00 94.38 168 GLY A O 1
ATOM 1369 N N . ARG A 1 169 ? -10.342 -1.296 17.400 1.00 94.12 169 ARG A N 1
ATOM 1370 C CA . ARG A 1 169 ? -11.659 -0.985 16.818 1.00 94.12 169 ARG A CA 1
ATOM 1371 C C . ARG A 1 169 ? -11.933 -1.838 15.568 1.00 94.12 169 ARG A C 1
ATOM 1373 O O . ARG A 1 169 ? -12.090 -1.300 14.474 1.00 94.12 169 ARG A O 1
ATOM 1380 N N . PRO A 1 170 ? -11.959 -3.182 15.679 1.00 89.62 170 PRO A N 1
ATOM 1381 C CA . PRO A 1 170 ? -12.202 -4.043 14.528 1.00 89.62 170 PRO A CA 1
ATOM 1382 C C . PRO A 1 170 ? -13.643 -3.906 14.009 1.00 89.62 170 PRO A C 1
ATOM 1384 O O . PRO A 1 170 ? -14.560 -3.556 14.750 1.00 89.62 170 PRO A O 1
ATOM 1387 N N . GLY A 1 171 ? -13.859 -4.272 12.744 1.00 88.56 171 GLY A N 1
ATOM 1388 C CA . GLY A 1 171 ? -15.181 -4.267 12.107 1.00 88.56 171 GLY A CA 1
ATOM 1389 C C . GLY A 1 171 ? -15.362 -3.095 11.147 1.00 88.56 171 GLY A C 1
ATOM 1390 O O . GLY A 1 171 ? -14.382 -2.585 10.612 1.00 88.56 171 GLY A O 1
ATOM 1391 N N . ARG A 1 172 ? -16.615 -2.705 10.883 1.00 93.75 172 ARG A N 1
ATOM 1392 C CA . ARG A 1 172 ? -16.938 -1.558 10.022 1.00 93.75 172 ARG A CA 1
ATOM 1393 C C . ARG A 1 172 ? -16.941 -0.260 10.839 1.00 93.75 172 ARG A C 1
ATOM 1395 O O . ARG A 1 172 ? -17.826 -0.101 11.685 1.00 93.75 172 ARG A O 1
ATOM 1402 N N . PRO A 1 173 ? -16.048 0.701 10.560 1.00 92.62 173 PRO A N 1
ATOM 1403 C CA . PRO A 1 173 ? -16.118 2.021 11.171 1.00 92.62 173 PRO A CA 1
ATOM 1404 C C . PRO A 1 173 ? -17.370 2.782 10.718 1.00 92.62 173 PRO A C 1
ATOM 1406 O O . PRO A 1 173 ? -17.837 2.612 9.594 1.00 92.62 173 PRO A O 1
ATOM 1409 N N . ARG A 1 174 ? -17.902 3.672 11.564 1.00 92.75 174 ARG A N 1
ATOM 1410 C CA . ARG A 1 174 ? -19.110 4.464 11.237 1.00 92.75 174 ARG A CA 1
ATOM 1411 C C . ARG A 1 174 ? -18.921 5.412 10.052 1.00 92.75 174 ARG A C 1
ATOM 1413 O O . ARG A 1 174 ? -19.899 5.760 9.405 1.00 92.75 174 ARG A O 1
ATOM 1420 N N . TRP A 1 175 ? -17.685 5.832 9.796 1.00 92.69 175 TRP A N 1
ATOM 1421 C CA . TRP A 1 175 ? -17.343 6.721 8.689 1.00 92.69 175 TRP A CA 1
ATOM 1422 C C . TRP A 1 175 ? -17.288 6.003 7.336 1.00 92.69 175 TRP A C 1
ATOM 1424 O O . TRP A 1 175 ? -17.305 6.674 6.310 1.00 92.69 175 TRP A O 1
ATOM 1434 N N . LEU A 1 176 ? -17.202 4.666 7.315 1.00 93.94 176 LEU A N 1
ATOM 1435 C CA . LEU A 1 176 ? -17.041 3.895 6.087 1.00 93.94 176 LEU A CA 1
ATOM 1436 C C . LEU A 1 176 ? -18.419 3.555 5.494 1.00 93.94 176 LEU A C 1
ATOM 1438 O O . LEU A 1 176 ? -19.182 2.816 6.131 1.00 93.94 176 LEU A O 1
ATOM 1442 N N . PRO A 1 177 ? -18.747 4.036 4.279 1.00 94.94 177 PRO A N 1
ATOM 1443 C CA . PRO A 1 177 ? -19.990 3.681 3.606 1.00 94.94 177 PRO A CA 1
ATOM 1444 C C . PRO A 1 177 ? -20.165 2.167 3.478 1.00 94.94 177 PRO A C 1
ATOM 1446 O O . PRO A 1 177 ? -19.210 1.428 3.223 1.00 94.94 177 PRO A O 1
ATOM 1449 N N . ASN A 1 178 ? -21.408 1.699 3.619 1.00 94.12 178 ASN A N 1
ATOM 1450 C CA . ASN A 1 178 ? -21.710 0.268 3.604 1.00 94.12 178 ASN A CA 1
ATOM 1451 C C . ASN A 1 178 ? -21.270 -0.419 2.304 1.00 94.12 178 ASN A C 1
ATOM 1453 O O . ASN A 1 178 ? -20.745 -1.523 2.362 1.00 94.12 178 ASN A O 1
ATOM 1457 N N . GLU A 1 179 ? -21.449 0.233 1.157 1.00 94.19 179 GLU A N 1
ATOM 1458 C CA . GLU A 1 179 ? -21.076 -0.324 -0.149 1.00 94.19 179 GLU A CA 1
ATOM 1459 C C . GLU A 1 179 ? -19.568 -0.576 -0.263 1.00 94.19 179 GLU A C 1
ATOM 1461 O O . GLU A 1 179 ? -19.148 -1.640 -0.714 1.00 94.19 179 GLU A O 1
ATOM 1466 N N . ILE A 1 180 ? -18.747 0.359 0.224 1.00 93.31 180 ILE A N 1
ATOM 1467 C CA . ILE A 1 180 ? -17.288 0.202 0.242 1.00 93.31 180 ILE A CA 1
ATOM 1468 C C . ILE A 1 180 ? -16.902 -0.907 1.228 1.00 93.31 180 ILE A C 1
ATOM 1470 O O . ILE A 1 180 ? -16.070 -1.755 0.921 1.00 93.31 180 ILE A O 1
ATOM 1474 N N . TYR A 1 181 ? -17.553 -0.986 2.391 1.00 92.31 181 TYR A N 1
ATOM 1475 C CA . TYR A 1 181 ? -17.308 -2.089 3.323 1.00 92.31 181 TYR A CA 1
ATOM 1476 C C . TYR A 1 181 ? -17.692 -3.459 2.739 1.00 92.31 181 TYR A C 1
ATOM 1478 O O . TYR A 1 181 ? -16.973 -4.437 2.934 1.00 92.31 181 TYR A O 1
ATOM 1486 N N . GLN A 1 182 ? -18.796 -3.538 1.994 1.00 90.06 182 GLN A N 1
ATOM 1487 C CA . GLN A 1 182 ? -19.209 -4.750 1.285 1.00 90.06 182 GLN A CA 1
ATOM 1488 C C . GLN A 1 182 ? -18.226 -5.121 0.169 1.00 90.06 182 GLN A C 1
ATOM 1490 O O . GLN A 1 182 ? -17.956 -6.305 -0.020 1.00 90.06 182 GLN A O 1
ATOM 1495 N N . LEU A 1 183 ? -17.640 -4.144 -0.533 1.00 89.12 183 LEU A N 1
ATOM 1496 C CA . LEU A 1 183 ? -16.508 -4.387 -1.432 1.00 89.12 183 LEU A CA 1
ATOM 1497 C C . LEU A 1 183 ? -15.343 -5.048 -0.673 1.00 89.12 183 LEU A C 1
ATOM 1499 O O . LEU A 1 183 ? -14.910 -6.129 -1.062 1.00 89.12 183 LEU A O 1
ATOM 1503 N N . MET A 1 184 ? -14.918 -4.491 0.464 1.00 89.12 184 MET A N 1
ATOM 1504 C CA . MET A 1 184 ? -13.832 -5.063 1.282 1.00 89.12 184 MET A CA 1
ATOM 1505 C C . MET A 1 184 ? -14.133 -6.464 1.830 1.00 89.12 184 MET A C 1
ATOM 1507 O O . MET A 1 184 ? -13.230 -7.295 1.978 1.00 89.12 184 MET A O 1
ATOM 1511 N N . ALA A 1 185 ? -15.398 -6.744 2.146 1.00 85.88 185 ALA A N 1
ATOM 1512 C CA . ALA A 1 185 ? -15.833 -8.059 2.602 1.00 85.88 185 ALA A CA 1
ATOM 1513 C C . ALA A 1 185 ? -15.730 -9.120 1.494 1.00 85.88 185 ALA A C 1
ATOM 1515 O O . ALA A 1 185 ? -15.376 -10.257 1.793 1.00 85.88 185 ALA A O 1
ATOM 1516 N N . ARG A 1 186 ? -15.968 -8.743 0.228 1.00 82.94 186 ARG A N 1
ATOM 1517 C CA . ARG A 1 186 ? -15.796 -9.629 -0.937 1.00 82.94 186 ARG A CA 1
ATOM 1518 C C . ARG A 1 186 ? -14.329 -9.972 -1.206 1.00 82.94 186 ARG A C 1
ATOM 1520 O O . ARG A 1 186 ? -14.049 -11.078 -1.637 1.00 82.94 186 ARG A O 1
ATOM 1527 N N . ILE A 1 187 ? -13.395 -9.072 -0.883 1.00 78.25 187 ILE A N 1
ATOM 1528 C CA . ILE A 1 187 ? -11.945 -9.192 -1.162 1.00 78.25 187 ILE A CA 1
ATOM 1529 C C . ILE A 1 187 ? -11.233 -10.232 -0.256 1.00 78.25 187 ILE A C 1
ATOM 1531 O O . ILE A 1 187 ? -10.063 -10.124 0.090 1.00 78.25 187 ILE A O 1
ATOM 1535 N N . GLY A 1 188 ? -11.940 -11.251 0.221 1.00 58.94 188 GLY A N 1
ATOM 1536 C CA . GLY A 1 188 ? -11.376 -12.361 0.999 1.00 58.94 188 GLY A CA 1
ATOM 1537 C C . GLY A 1 188 ? -12.406 -13.226 1.715 1.00 58.94 188 GLY A C 1
ATOM 1538 O O . GLY A 1 188 ? -12.081 -13.800 2.758 1.00 58.94 188 GLY A O 1
ATOM 1539 N N . ALA A 1 189 ? -13.634 -13.249 1.187 1.00 49.94 189 ALA A N 1
ATOM 1540 C CA . ALA A 1 189 ? -14.525 -14.398 1.298 1.00 49.94 189 ALA A CA 1
ATOM 1541 C C . ALA A 1 189 ? -14.045 -15.473 0.312 1.00 49.94 189 ALA A C 1
ATOM 1543 O O . ALA A 1 189 ? -14.123 -16.664 0.680 1.00 49.94 189 ALA A O 1
#

Secondary structure (DSSP, 8-state):
--HHHHHHHHHHHHHTS-HHHHHHHHHTT---EEEESS-HHHHHHHHHHHTTPPPPPHHHHHHHHT-SEEEETTTTEEEEETTSHHHHHS-HHHHHHHHHHHHHHHHHHHHHHHH-SS--HHHHHHHHHHS-HHHHHHHHHTT--TTTHHHHHHHHHHHHHHHHHHTT--S--TTS-HHHHHHHHHTT-

Radius of gyration: 16.16 Å; chains: 1; bounding box: 42×32×39 Å